Protein AF-A0A7K3GYM6-F1 (afdb_monomer)

Sequence (209 aa):
MLPSDAPPDWTGVDIAVPAPPVRLPGISMAGFRQHVPSFTDIAMVAHPSVTLLIDLSEGEGIQYGAHGRQGHGSFVAGLLPGELRASGRLDECLQIRLEPAVATAVLGWSTDLSGRVESFADVWGRDAERNEEELRAAGSWDERFALAAGMLLRRTAHRRPVDPEVARTWRRTLSGRGRVRVDGLAGEVGWSRKHLSARFTAQLGITPK

Nearest PDB structures (foldseek):
  9bwf-assembly1_A  TM=5.515E-01  e=4.562E-03  metagenome
  1rc6-assembly1_A  TM=6.328E-01  e=1.436E-02  Escherichia coli
  2pfw-assembly1_B  TM=5.818E-01  e=9.997E-03  Shewanella frigidimarina NCIMB 400
  5j4f-assembly1_A  TM=6.233E-01  e=4.519E-02  Helicobacter pylori 26695
  3rns-assembly1_A  TM=5.761E-01  e=7.323E-02  Leptotrichia buccalis C-1013-b

Solvent-accessible surface area (backbone atoms only — not comparable to full-atom values): 11397 Å² total; per-residue (Å²): 135,81,84,74,89,65,76,81,77,66,89,50,53,49,77,46,67,68,57,77,91,56,60,48,92,62,47,50,57,38,37,39,36,34,82,59,63,65,48,85,63,48,71,54,75,75,43,91,29,28,35,39,40,42,54,51,36,95,63,92,19,34,34,37,35,38,95,90,46,73,52,68,47,31,29,36,31,23,35,41,31,62,74,28,35,36,34,43,36,49,42,28,36,42,38,37,35,21,33,56,55,50,34,39,32,54,53,75,56,60,66,63,42,76,19,50,73,44,50,34,47,81,58,49,42,80,57,29,60,58,52,47,53,54,46,53,71,38,92,43,70,68,54,30,40,47,52,52,44,49,54,50,50,63,49,33,73,84,40,77,76,61,56,68,60,58,46,51,46,51,54,50,34,60,78,45,72,65,72,52,55,48,66,62,50,17,56,76,64,75,41,53,54,71,55,47,38,53,50,33,35,64,56,52,40,41,73,80,98

Radius of gyration: 18.02 Å; Cα contacts (8 Å, |Δi|>4): 368; chains: 1; bounding box: 40×45×49 Å

Mean predicted aligned error: 8.74 Å

Structure (mmCIF, N/CA/C/O backbone):
data_AF-A0A7K3GYM6-F1
#
_entry.id   AF-A0A7K3GYM6-F1
#
loop_
_atom_site.group_PDB
_atom_site.id
_atom_site.type_symbol
_atom_site.label_atom_id
_atom_site.label_alt_id
_atom_site.label_comp_id
_atom_site.label_asym_id
_atom_site.label_entity_id
_atom_site.label_seq_id
_atom_site.pdbx_PDB_ins_code
_atom_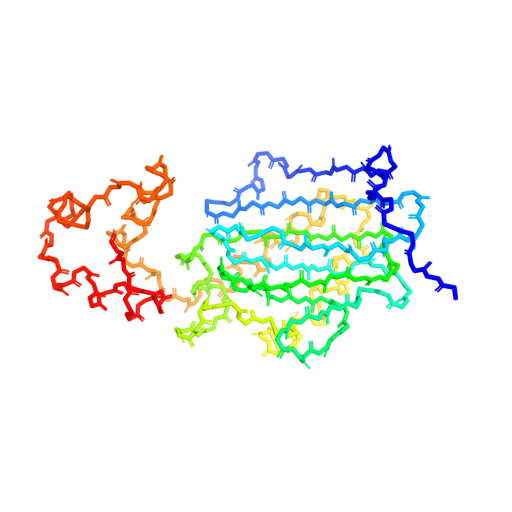site.Cartn_x
_atom_site.Cartn_y
_atom_site.Cartn_z
_atom_site.occupancy
_atom_site.B_iso_or_equiv
_atom_site.auth_seq_id
_atom_site.auth_comp_id
_atom_site.auth_asym_id
_atom_site.auth_atom_id
_atom_site.pdbx_PDB_model_num
ATOM 1 N N . MET A 1 1 ? 9.402 30.151 -18.473 1.00 34.84 1 MET A N 1
ATOM 2 C CA . MET A 1 1 ? 8.575 29.129 -19.142 1.00 34.84 1 MET A CA 1
ATOM 3 C C . MET A 1 1 ? 7.681 28.553 -18.057 1.00 34.84 1 MET A C 1
ATOM 5 O O . MET A 1 1 ? 8.200 27.915 -17.155 1.00 34.84 1 MET A O 1
ATOM 9 N N . LEU A 1 2 ? 6.412 28.967 -18.011 1.00 31.22 2 LEU A N 1
ATOM 10 C CA . LEU A 1 2 ? 5.466 28.514 -16.981 1.00 31.22 2 LEU A CA 1
ATOM 11 C C . LEU A 1 2 ? 5.092 27.049 -17.270 1.00 31.22 2 LEU A C 1
ATOM 13 O O . LEU A 1 2 ? 4.942 26.721 -18.451 1.00 31.22 2 LEU A O 1
ATOM 17 N N . PRO A 1 3 ? 4.967 26.173 -16.258 1.00 42.16 3 PRO A N 1
ATOM 18 C CA . PRO A 1 3 ? 4.455 24.828 -16.476 1.00 42.16 3 PRO A CA 1
ATOM 19 C C . PRO A 1 3 ? 3.012 24.930 -16.986 1.00 42.16 3 PRO A C 1
ATOM 21 O O . PRO A 1 3 ? 2.224 25.749 -16.519 1.00 42.16 3 PRO A O 1
ATOM 24 N N . SER A 1 4 ? 2.708 24.152 -18.018 1.00 43.25 4 SER A N 1
ATOM 25 C CA . SER A 1 4 ? 1.382 24.080 -18.623 1.00 43.25 4 SER A CA 1
ATOM 26 C C . SER A 1 4 ? 0.410 23.447 -17.625 1.00 43.25 4 SER A C 1
ATOM 28 O O . SER A 1 4 ? 0.526 22.256 -17.364 1.00 43.25 4 SER A O 1
ATOM 30 N N . ASP A 1 5 ? -0.574 24.206 -17.133 1.00 50.00 5 ASP A N 1
ATOM 31 C CA . ASP A 1 5 ? -1.717 23.742 -16.310 1.00 50.00 5 ASP A CA 1
ATOM 32 C C . ASP A 1 5 ? -2.693 22.813 -17.079 1.00 50.00 5 ASP A C 1
ATOM 34 O O . ASP A 1 5 ? -3.845 22.610 -16.688 1.00 50.00 5 ASP A O 1
ATOM 38 N N . ALA A 1 6 ? -2.268 22.255 -18.216 1.00 51.94 6 ALA A N 1
ATOM 39 C CA . ALA A 1 6 ? -3.057 21.271 -18.939 1.00 51.94 6 ALA A CA 1
ATOM 40 C C . ALA A 1 6 ? -3.106 19.971 -18.116 1.00 51.94 6 ALA A C 1
ATOM 42 O O . ALA A 1 6 ? -2.049 19.484 -17.705 1.00 51.94 6 ALA A O 1
ATOM 43 N N . PRO A 1 7 ? -4.297 19.392 -17.873 1.00 55.53 7 PRO A N 1
ATOM 44 C CA . PRO A 1 7 ? -4.392 18.122 -17.172 1.00 55.53 7 PRO A CA 1
ATOM 45 C C . PRO A 1 7 ? -3.581 17.057 -17.927 1.00 55.53 7 PRO A C 1
ATOM 47 O O . PRO A 1 7 ? -3.583 17.067 -19.162 1.00 55.53 7 PRO A O 1
ATOM 50 N N . PRO A 1 8 ? -2.894 16.146 -17.214 1.00 58.62 8 PRO A N 1
ATOM 51 C CA . PRO A 1 8 ? -2.096 15.108 -17.851 1.00 58.62 8 PRO A CA 1
ATOM 52 C C . PRO A 1 8 ? -2.952 14.290 -18.824 1.00 58.62 8 PRO A C 1
ATOM 54 O O . PRO A 1 8 ? -4.087 13.921 -18.513 1.00 58.62 8 PRO A O 1
ATOM 57 N N . ASP A 1 9 ? -2.409 14.033 -20.014 1.00 61.41 9 ASP A N 1
ATOM 58 C CA . ASP A 1 9 ? -3.063 13.208 -21.025 1.00 61.41 9 ASP A CA 1
ATOM 59 C C . ASP A 1 9 ? -2.997 11.732 -20.614 1.00 61.41 9 ASP A C 1
ATOM 61 O O . ASP A 1 9 ? -1.966 11.068 -20.724 1.00 61.41 9 ASP A O 1
ATOM 65 N N . TRP A 1 10 ? -4.120 11.214 -20.120 1.00 62.38 10 TRP A N 1
ATOM 66 C CA . TRP A 1 10 ? -4.241 9.822 -19.689 1.00 62.38 10 TRP A CA 1
ATOM 67 C C . TRP A 1 10 ? -4.464 8.842 -20.847 1.00 62.38 10 TRP A C 1
ATOM 69 O O . TRP A 1 10 ? -4.474 7.635 -20.614 1.00 62.38 10 TRP A O 1
ATOM 79 N N . THR A 1 11 ? -4.646 9.318 -22.086 1.00 64.44 11 THR A N 1
ATOM 80 C CA . THR A 1 11 ? -4.916 8.442 -23.241 1.00 64.44 11 THR A CA 1
ATOM 81 C C . THR A 1 11 ? -3.697 7.624 -23.677 1.00 64.44 11 THR A C 1
ATOM 83 O O . THR A 1 11 ? -3.857 6.610 -24.352 1.00 64.44 11 THR A O 1
ATOM 86 N N . GLY A 1 12 ? -2.494 8.010 -23.235 1.00 68.81 12 GLY A N 1
ATOM 87 C CA . GLY A 1 12 ? -1.232 7.305 -23.479 1.00 68.81 12 GLY A CA 1
ATOM 88 C C . GLY A 1 12 ? -0.757 6.391 -22.343 1.00 68.81 12 GLY A C 1
ATOM 89 O O . GLY A 1 12 ? 0.424 6.037 -22.327 1.00 68.81 12 GLY A O 1
ATOM 90 N N . VAL A 1 13 ? -1.625 6.049 -21.379 1.00 76.19 13 VAL A N 1
ATOM 91 C CA . VAL A 1 13 ? -1.269 5.225 -20.210 1.00 76.19 13 VAL A CA 1
ATOM 92 C C . VAL A 1 13 ? -1.900 3.837 -20.305 1.00 76.19 13 VAL A C 1
ATOM 94 O O . VAL A 1 13 ? -3.114 3.682 -20.174 1.00 76.19 13 VAL A O 1
ATOM 97 N N . ASP A 1 14 ? -1.060 2.815 -20.441 1.00 86.62 14 ASP A N 1
ATOM 98 C CA . ASP A 1 14 ? -1.472 1.421 -20.305 1.00 86.62 14 ASP A CA 1
ATOM 99 C C . ASP A 1 14 ? -1.545 1.041 -18.826 1.00 86.62 14 ASP A C 1
ATOM 101 O O . ASP A 1 14 ? -0.600 1.260 -18.061 1.00 86.62 14 ASP A O 1
ATOM 105 N N . ILE A 1 15 ? -2.662 0.430 -18.426 1.00 90.00 15 ILE A N 1
ATOM 106 C CA . ILE A 1 15 ? -2.896 -0.015 -17.050 1.00 90.00 15 ILE A CA 1
ATOM 107 C C . ILE A 1 15 ? -3.023 -1.536 -17.018 1.00 90.00 15 ILE A C 1
ATOM 109 O O . ILE A 1 15 ? -3.914 -2.111 -17.643 1.00 90.00 15 ILE A O 1
ATOM 113 N N . ALA A 1 16 ? -2.175 -2.185 -16.224 1.00 94.06 16 ALA A N 1
ATOM 114 C CA . ALA A 1 16 ? -2.262 -3.608 -15.915 1.00 94.06 16 ALA A CA 1
ATOM 115 C C . ALA A 1 16 ? -2.755 -3.817 -14.477 1.00 94.06 16 ALA A C 1
ATOM 117 O O . ALA A 1 16 ? -2.411 -3.060 -13.568 1.00 94.06 16 ALA A O 1
ATOM 118 N N . VAL A 1 17 ? -3.536 -4.872 -14.243 1.00 95.50 17 VAL A N 1
ATOM 119 C CA . VAL A 1 17 ? -3.998 -5.269 -12.904 1.00 95.50 17 VAL A CA 1
ATOM 120 C C . VAL A 1 17 ? -3.765 -6.763 -12.691 1.00 95.50 17 VAL A C 1
ATOM 122 O O . VAL A 1 17 ? -3.881 -7.530 -13.646 1.00 95.50 17 VAL A O 1
ATOM 125 N N . PRO A 1 18 ? -3.478 -7.210 -11.456 1.00 94.25 18 PRO A N 1
ATOM 126 C CA . PRO A 1 18 ? -3.153 -8.605 -11.195 1.00 94.25 18 PRO A CA 1
ATOM 127 C C . PRO A 1 18 ? -4.326 -9.541 -11.502 1.00 94.25 18 PRO A C 1
ATOM 129 O O . PRO A 1 18 ? -5.491 -9.271 -11.151 1.00 94.25 18 PRO A O 1
ATOM 132 N N . ALA A 1 19 ? -3.991 -10.693 -12.083 1.00 91.00 19 ALA A N 1
ATOM 133 C CA . ALA A 1 19 ? -4.901 -11.818 -12.228 1.00 91.00 19 ALA A CA 1
ATOM 134 C C . ALA A 1 19 ? -5.419 -12.291 -10.851 1.00 91.00 19 ALA A C 1
ATOM 136 O O . ALA A 1 19 ? -4.705 -12.172 -9.849 1.00 91.00 19 ALA A O 1
ATOM 137 N N . PRO A 1 20 ? -6.643 -12.851 -10.765 1.00 91.44 20 PRO A N 1
ATOM 138 C CA . PRO A 1 20 ? -7.249 -13.258 -9.496 1.00 91.44 20 PRO A CA 1
ATOM 139 C C . PRO A 1 20 ? -6.361 -14.105 -8.562 1.00 91.44 20 PRO A C 1
ATOM 141 O O . PRO A 1 20 ? -6.371 -13.809 -7.369 1.00 91.44 20 PRO A O 1
ATOM 144 N N . PRO A 1 21 ? -5.559 -15.080 -9.045 1.00 90.50 21 PRO A N 1
ATOM 145 C CA . PRO A 1 21 ? -4.719 -15.912 -8.175 1.00 90.50 21 PRO A CA 1
ATOM 146 C C . PRO A 1 21 ? -3.620 -15.155 -7.417 1.00 90.50 21 PRO A C 1
ATOM 148 O O . PRO A 1 21 ? -3.150 -15.633 -6.392 1.00 90.50 21 PRO A O 1
ATOM 151 N N . VAL A 1 22 ? -3.206 -13.987 -7.916 1.00 90.81 22 VAL A N 1
ATOM 152 C CA . VAL A 1 22 ? -2.107 -13.181 -7.352 1.00 90.81 22 VAL A CA 1
ATOM 153 C C . VAL A 1 22 ? -2.639 -12.074 -6.427 1.00 90.81 22 VAL A C 1
ATOM 155 O O . VAL A 1 22 ? -1.879 -11.380 -5.752 1.00 90.81 22 VAL A O 1
ATOM 158 N N . ARG A 1 23 ? -3.964 -11.892 -6.354 1.00 91.94 23 ARG A N 1
ATOM 159 C CA . ARG A 1 23 ? -4.584 -10.869 -5.503 1.00 91.94 23 ARG A CA 1
ATOM 160 C C . ARG A 1 23 ? -4.497 -11.270 -4.035 1.00 91.94 23 ARG A C 1
ATOM 162 O O . ARG A 1 23 ? -4.913 -12.358 -3.649 1.00 91.94 23 ARG A O 1
ATOM 169 N N . LEU A 1 24 ? -4.023 -10.344 -3.209 1.00 90.75 24 LEU A N 1
ATOM 170 C CA . LEU A 1 24 ? -3.912 -10.526 -1.765 1.00 90.75 24 LEU A CA 1
ATOM 171 C C . LEU A 1 24 ? -5.011 -9.724 -1.040 1.00 90.75 24 LEU A C 1
ATOM 173 O O . LEU A 1 24 ? -5.281 -8.582 -1.420 1.00 90.75 24 LEU A O 1
ATOM 177 N N . PRO A 1 25 ? -5.658 -10.276 0.005 1.00 88.06 25 PRO 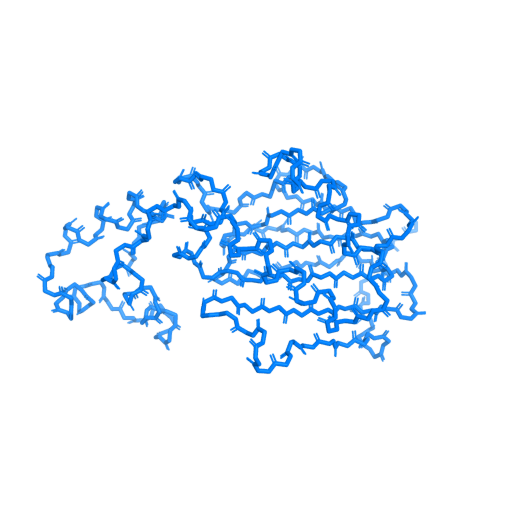A N 1
ATOM 178 C CA . PRO A 1 25 ? -6.665 -9.547 0.775 1.00 88.06 25 PRO A CA 1
ATOM 179 C C . PRO A 1 25 ? -6.119 -8.236 1.358 1.00 88.06 25 PRO A C 1
ATOM 181 O O . PRO A 1 25 ? -5.055 -8.221 1.971 1.00 88.06 25 PRO A O 1
ATOM 184 N N . GLY A 1 26 ? -6.860 -7.137 1.191 1.00 86.38 26 GLY A N 1
ATOM 185 C CA . GLY A 1 26 ? -6.460 -5.812 1.684 1.00 86.38 26 GLY A CA 1
ATOM 186 C C . GLY A 1 26 ? -5.299 -5.165 0.917 1.00 86.38 26 GLY A C 1
ATOM 187 O O . GLY A 1 26 ? -4.741 -4.173 1.390 1.00 86.38 26 GLY A O 1
ATOM 188 N N . ILE A 1 27 ? -4.937 -5.710 -0.251 1.00 91.56 27 ILE A N 1
ATOM 189 C CA . ILE A 1 27 ? -3.889 -5.199 -1.137 1.00 91.56 27 ILE A CA 1
ATOM 190 C C . ILE A 1 27 ? -4.462 -5.042 -2.545 1.00 91.56 27 ILE A C 1
ATOM 192 O O . ILE A 1 27 ? -5.056 -5.969 -3.095 1.00 91.56 27 ILE A O 1
ATOM 196 N N . SER A 1 28 ? -4.257 -3.881 -3.161 1.00 92.75 28 SER A N 1
ATOM 197 C CA . SER A 1 28 ? -4.551 -3.680 -4.584 1.00 92.75 28 SER A CA 1
ATOM 198 C C . SER A 1 28 ? -3.299 -3.231 -5.313 1.00 92.75 28 SER A C 1
ATOM 200 O O . SER A 1 28 ? -2.606 -2.345 -4.819 1.00 92.75 28 SER A O 1
ATOM 202 N N . MET A 1 29 ? -3.039 -3.801 -6.485 1.00 95.69 29 MET A N 1
ATOM 203 C CA . MET A 1 29 ? -1.896 -3.441 -7.319 1.00 95.69 29 MET A CA 1
ATOM 204 C C . MET A 1 29 ? -2.373 -2.941 -8.677 1.00 95.69 29 MET A C 1
ATOM 206 O O . MET A 1 29 ? -3.399 -3.404 -9.179 1.00 95.69 29 MET A O 1
ATOM 210 N N . ALA A 1 30 ? -1.626 -2.013 -9.257 1.00 93.62 30 ALA A N 1
ATOM 211 C CA . ALA A 1 30 ? -1.794 -1.591 -10.636 1.00 93.62 30 ALA A CA 1
ATOM 212 C C . ALA A 1 30 ? -0.427 -1.238 -11.220 1.00 93.62 30 ALA A C 1
ATOM 214 O O . ALA A 1 30 ? 0.351 -0.519 -10.592 1.00 93.62 30 ALA A O 1
ATOM 215 N N . GLY A 1 31 ? -0.152 -1.776 -12.399 1.00 92.75 31 GLY A N 1
ATOM 216 C CA . GLY A 1 31 ? 0.992 -1.411 -13.211 1.00 92.75 31 GLY A CA 1
ATOM 217 C C . GLY A 1 31 ? 0.606 -0.309 -14.178 1.00 92.75 31 GLY A C 1
ATOM 218 O O . GLY A 1 31 ? -0.469 -0.380 -14.772 1.00 92.75 31 GLY A O 1
ATOM 219 N N . PHE A 1 32 ? 1.463 0.688 -14.331 1.00 88.38 32 PHE A N 1
ATOM 220 C CA . PHE A 1 32 ? 1.282 1.779 -15.277 1.00 88.38 32 PHE A CA 1
ATOM 221 C C . PHE A 1 32 ? 2.471 1.795 -16.218 1.00 88.38 32 PHE A C 1
ATOM 223 O O . PHE A 1 32 ? 3.610 1.725 -15.759 1.00 88.38 32 PHE A O 1
ATOM 230 N N . ARG A 1 33 ? 2.203 1.891 -17.516 1.00 86.88 33 ARG A N 1
ATOM 231 C CA . ARG A 1 33 ? 3.210 2.127 -18.549 1.00 86.88 33 ARG A CA 1
ATOM 232 C C . ARG A 1 33 ? 2.782 3.341 -19.361 1.00 86.88 33 ARG A C 1
ATOM 234 O O . ARG A 1 33 ? 1.656 3.366 -19.851 1.00 86.88 33 ARG A O 1
ATOM 241 N N . GLN A 1 34 ? 3.647 4.343 -19.479 1.00 77.12 34 GLN A N 1
ATOM 242 C CA . GLN A 1 34 ? 3.378 5.514 -20.314 1.00 77.12 34 GLN A CA 1
ATOM 243 C C . GLN A 1 34 ? 4.142 5.408 -21.630 1.00 77.12 34 GLN A C 1
ATOM 245 O O . GLN A 1 34 ? 5.331 5.102 -21.649 1.00 77.12 34 GLN A O 1
ATOM 250 N N . HIS A 1 35 ? 3.461 5.700 -22.738 1.00 66.81 35 HIS A N 1
ATOM 251 C CA . HIS A 1 35 ? 4.085 5.739 -24.067 1.00 66.81 35 HIS A CA 1
ATOM 252 C C . HIS A 1 35 ? 4.754 7.085 -24.380 1.00 66.81 35 HIS A C 1
ATOM 254 O O . HIS A 1 35 ? 5.482 7.193 -25.365 1.00 66.81 35 HIS A O 1
ATOM 260 N N . VAL A 1 36 ? 4.527 8.110 -23.546 1.00 62.19 36 VAL A N 1
ATOM 261 C CA . VAL A 1 36 ? 5.157 9.433 -23.660 1.00 62.19 36 VAL A CA 1
ATOM 262 C C . VAL A 1 36 ? 5.820 9.794 -22.322 1.00 62.19 36 VAL A C 1
ATOM 264 O O . VAL A 1 36 ? 5.126 9.792 -21.308 1.00 62.19 36 VAL A O 1
ATOM 267 N N . PRO A 1 37 ? 7.127 10.119 -22.266 1.00 58.91 37 PRO A N 1
ATOM 268 C CA . PRO A 1 37 ? 7.912 9.977 -21.035 1.00 58.91 37 PRO A CA 1
ATOM 269 C C . PRO A 1 37 ? 7.834 11.147 -20.042 1.00 58.91 37 PRO A C 1
ATOM 271 O O . PRO A 1 37 ? 8.827 11.481 -19.398 1.00 58.91 37 PRO A O 1
ATOM 274 N N . SER A 1 38 ? 6.706 11.839 -19.916 1.00 60.03 38 SER A N 1
ATOM 275 C CA . SER A 1 38 ? 6.661 13.027 -19.061 1.00 60.03 38 SER A CA 1
ATOM 276 C C . SER A 1 38 ? 5.311 13.221 -18.407 1.00 60.03 38 SER A C 1
ATOM 278 O O . SER A 1 38 ? 4.314 13.453 -19.089 1.00 60.03 38 SER A O 1
ATOM 280 N N . PHE A 1 39 ? 5.316 13.257 -17.078 1.00 63.47 39 PHE A N 1
ATOM 281 C CA . PHE A 1 39 ? 4.217 13.807 -16.308 1.00 63.47 39 PHE A CA 1
ATOM 282 C C . PHE A 1 39 ? 4.673 15.114 -15.665 1.00 63.47 39 PHE A C 1
ATOM 284 O O . PHE A 1 39 ? 5.663 15.181 -14.930 1.00 63.47 39 PHE A O 1
ATOM 291 N N . THR A 1 40 ? 3.949 16.182 -15.987 1.00 56.84 40 THR A N 1
ATOM 292 C CA . THR A 1 40 ? 4.155 17.485 -15.362 1.00 56.84 40 THR A CA 1
ATOM 293 C C . THR A 1 40 ? 3.244 17.524 -14.146 1.00 56.84 40 THR A C 1
ATOM 295 O O . THR A 1 40 ? 2.051 17.744 -14.290 1.00 56.84 40 THR A O 1
ATOM 298 N N . ASP A 1 41 ? 3.811 17.236 -12.974 1.00 66.88 41 ASP A N 1
ATOM 299 C CA . ASP A 1 41 ? 3.194 17.454 -11.660 1.00 66.88 41 ASP A CA 1
ATOM 300 C C . ASP A 1 41 ? 1.828 16.761 -11.439 1.00 66.88 41 ASP A C 1
ATOM 302 O O . ASP A 1 41 ? 0.753 17.335 -11.612 1.00 66.88 41 ASP A O 1
ATOM 306 N N . ILE A 1 42 ? 1.864 15.493 -11.021 1.00 66.31 42 ILE A N 1
ATOM 307 C CA . ILE A 1 42 ? 0.675 14.752 -10.593 1.00 66.31 42 ILE A CA 1
ATOM 308 C C . ILE A 1 42 ? 0.490 14.941 -9.088 1.00 66.31 42 ILE A C 1
ATOM 310 O O . ILE A 1 42 ? 1.258 14.418 -8.275 1.00 66.31 42 ILE A O 1
ATOM 314 N N . ALA A 1 43 ? -0.596 15.616 -8.716 1.00 67.62 43 ALA A N 1
ATOM 315 C CA . ALA A 1 43 ? -1.094 15.592 -7.350 1.00 67.62 43 ALA A CA 1
ATOM 316 C C . ALA A 1 43 ? -1.671 14.203 -7.040 1.00 67.62 43 ALA A C 1
ATOM 318 O O . ALA A 1 43 ? -2.656 13.768 -7.647 1.00 67.62 43 ALA A O 1
ATOM 319 N N . MET A 1 44 ? -1.082 13.500 -6.074 1.00 67.44 44 MET A N 1
ATOM 320 C CA . MET A 1 44 ? -1.660 12.254 -5.588 1.00 67.44 44 MET A CA 1
ATOM 321 C C . MET A 1 44 ? -2.909 12.559 -4.762 1.00 67.44 44 MET A C 1
ATOM 323 O O . MET A 1 44 ? -2.853 13.215 -3.723 1.00 67.44 44 MET A O 1
ATOM 327 N N . VAL A 1 45 ? -4.059 12.065 -5.222 1.00 63.16 45 VAL A N 1
ATOM 328 C CA . VAL A 1 45 ? -5.328 12.236 -4.510 1.00 63.16 45 VAL A CA 1
ATOM 329 C C . VAL A 1 45 ? -5.281 11.444 -3.207 1.00 63.16 45 VAL A C 1
ATOM 331 O O . VAL A 1 45 ? -5.015 10.241 -3.214 1.00 63.16 45 VAL A O 1
ATOM 334 N N . ALA A 1 46 ? -5.575 12.112 -2.089 1.00 62.16 46 ALA A N 1
ATOM 335 C CA . ALA A 1 46 ? -5.682 11.465 -0.788 1.00 62.16 46 ALA A CA 1
ATOM 336 C C . ALA A 1 46 ? -6.659 10.279 -0.862 1.00 62.16 46 ALA A C 1
ATOM 338 O O . ALA A 1 46 ? -7.846 10.436 -1.154 1.00 62.16 46 ALA A O 1
ATOM 339 N N . HIS A 1 47 ? -6.147 9.084 -0.586 1.00 65.25 47 HIS A N 1
ATOM 340 C CA . HIS A 1 47 ? -6.905 7.843 -0.581 1.00 65.25 47 HIS A CA 1
ATOM 341 C C . HIS A 1 47 ? -6.685 7.160 0.769 1.00 65.25 47 HIS A C 1
ATOM 343 O O . HIS A 1 47 ? -5.565 7.194 1.274 1.00 65.25 47 HIS A O 1
ATOM 349 N N . PRO A 1 48 ? -7.699 6.513 1.370 1.00 71.44 48 PRO A N 1
ATOM 350 C CA . PRO A 1 48 ? -7.564 5.874 2.674 1.00 71.44 48 PRO A CA 1
ATOM 351 C C . PRO A 1 48 ? -6.812 4.532 2.578 1.00 71.44 48 PRO A C 1
ATOM 353 O O . PRO A 1 48 ? -7.294 3.479 2.989 1.00 71.44 48 PRO A O 1
ATOM 356 N N . SER A 1 49 ? -5.625 4.556 1.989 1.00 78.69 49 SER A N 1
ATOM 357 C CA . SER A 1 49 ? -4.687 3.446 1.901 1.00 78.69 49 SER A CA 1
ATOM 358 C C . SER A 1 49 ? -3.274 3.991 1.950 1.00 78.69 49 SER A C 1
ATOM 360 O O . SER A 1 49 ? -3.000 5.053 1.395 1.00 78.69 49 SER A O 1
ATOM 362 N N . VAL A 1 50 ? -2.367 3.227 2.540 1.00 85.19 50 VAL A N 1
ATOM 363 C CA . VAL A 1 50 ? -0.939 3.479 2.358 1.00 85.19 50 VAL A CA 1
ATOM 364 C C . VAL A 1 50 ? -0.583 3.081 0.934 1.00 85.19 50 VAL A C 1
ATOM 366 O O . VAL A 1 50 ? -0.971 2.000 0.491 1.00 85.19 50 VAL A O 1
ATOM 369 N N . THR A 1 51 ? 0.130 3.943 0.219 1.00 87.94 51 THR A N 1
ATOM 370 C CA . THR A 1 51 ? 0.520 3.696 -1.171 1.00 87.94 51 THR A CA 1
ATOM 371 C C . THR A 1 51 ? 2.022 3.506 -1.248 1.00 87.94 51 THR A C 1
ATOM 373 O O . THR A 1 51 ? 2.775 4.405 -0.904 1.00 87.94 51 THR A O 1
ATOM 376 N N . LEU A 1 52 ? 2.451 2.337 -1.697 1.00 90.06 52 LEU A N 1
ATOM 377 C CA . LEU A 1 52 ? 3.813 2.073 -2.126 1.00 90.06 52 LEU A CA 1
ATOM 378 C C . LEU A 1 52 ? 3.859 2.249 -3.642 1.00 90.06 52 LEU A C 1
ATOM 380 O O . LEU A 1 52 ? 3.077 1.626 -4.363 1.00 90.06 52 LEU A O 1
ATOM 384 N N . LEU A 1 53 ? 4.749 3.106 -4.112 1.00 90.81 53 LEU A N 1
ATOM 385 C CA . LEU A 1 53 ? 4.995 3.314 -5.526 1.00 90.81 53 LEU A CA 1
ATOM 386 C C . LEU A 1 53 ? 6.422 2.859 -5.811 1.00 90.81 53 LEU A C 1
ATOM 388 O O . LEU A 1 53 ? 7.362 3.379 -5.216 1.00 90.81 53 LEU A O 1
ATOM 392 N N . ILE A 1 54 ? 6.557 1.856 -6.676 1.00 92.56 54 ILE A N 1
ATOM 393 C CA . ILE A 1 54 ? 7.842 1.330 -7.128 1.00 92.56 54 ILE A CA 1
ATOM 394 C C . ILE A 1 54 ? 8.128 1.876 -8.520 1.00 92.56 54 ILE A C 1
ATOM 396 O O . ILE A 1 54 ? 7.343 1.651 -9.448 1.00 92.56 54 ILE A O 1
ATOM 400 N N . ASP A 1 55 ? 9.241 2.587 -8.645 1.00 91.75 55 ASP A N 1
ATOM 401 C CA . ASP A 1 55 ? 9.737 3.088 -9.919 1.00 91.75 55 ASP A CA 1
ATOM 402 C C . ASP A 1 55 ? 10.485 1.977 -10.665 1.00 91.75 55 ASP A C 1
ATOM 404 O O . ASP A 1 55 ? 11.451 1.399 -10.157 1.00 91.75 55 ASP A O 1
ATOM 408 N N . LEU A 1 56 ? 10.002 1.657 -11.865 1.00 90.75 56 LEU A N 1
ATOM 409 C CA . LEU A 1 56 ? 10.561 0.623 -12.735 1.00 90.75 56 LEU A CA 1
ATOM 410 C C . LEU A 1 56 ? 11.212 1.227 -13.986 1.00 90.75 56 LEU A C 1
ATOM 412 O O . LEU A 1 56 ? 11.523 0.500 -14.925 1.00 90.75 56 LEU A O 1
ATOM 416 N N . SER A 1 57 ? 11.393 2.547 -14.013 1.00 84.62 57 SER A N 1
ATOM 417 C CA . SER A 1 57 ? 12.002 3.257 -15.132 1.00 84.62 57 SER A CA 1
ATOM 418 C C . SER A 1 57 ? 13.529 3.104 -15.105 1.00 84.62 57 SER A C 1
ATOM 420 O O . SER A 1 57 ? 14.148 3.131 -14.045 1.00 84.62 57 SER A O 1
ATOM 422 N N . GLU A 1 58 ? 14.154 3.018 -16.280 1.00 76.25 58 GLU A N 1
ATOM 423 C CA . GLU A 1 58 ? 15.620 2.924 -16.439 1.00 76.25 58 GLU A CA 1
ATOM 424 C C . GLU A 1 58 ? 16.328 4.301 -16.390 1.00 76.25 58 GLU A C 1
ATOM 426 O O . GLU A 1 58 ? 17.543 4.398 -16.557 1.00 76.25 58 GLU A O 1
ATOM 431 N N . GLY A 1 59 ? 15.569 5.392 -16.230 1.00 73.88 59 GLY A N 1
ATOM 432 C CA . GLY A 1 59 ? 16.049 6.775 -16.339 1.00 73.88 59 GLY A CA 1
ATOM 433 C C . GLY A 1 59 ? 16.140 7.534 -15.013 1.00 73.88 59 GLY A C 1
ATOM 434 O O . GLY A 1 59 ? 16.220 6.954 -13.937 1.00 73.88 59 GLY A O 1
ATOM 435 N N . GLU A 1 60 ? 16.061 8.868 -15.091 1.00 69.38 60 GLU A N 1
ATOM 436 C CA . GLU A 1 60 ? 16.049 9.773 -13.926 1.00 69.38 60 GLU A CA 1
ATOM 437 C C . GLU A 1 60 ? 14.823 9.612 -13.015 1.00 69.38 60 GLU A C 1
ATOM 439 O O . GLU A 1 60 ? 14.677 10.393 -12.087 1.00 69.38 60 GLU A O 1
ATOM 444 N N . GLY A 1 61 ? 13.955 8.629 -13.256 1.00 76.88 61 GLY A N 1
ATOM 445 C CA . GLY A 1 61 ? 12.894 8.185 -12.361 1.00 76.88 61 GLY A CA 1
ATOM 446 C C . GLY A 1 61 ? 11.894 9.242 -11.887 1.00 76.88 61 GLY A C 1
ATOM 447 O O . GLY A 1 61 ? 11.751 10.340 -12.434 1.00 76.88 61 GLY A O 1
ATOM 448 N N . ILE A 1 62 ? 11.167 8.875 -10.839 1.00 81.06 62 ILE A N 1
ATOM 449 C CA . ILE A 1 62 ? 10.136 9.708 -10.220 1.00 81.06 62 ILE A CA 1
ATOM 450 C C . ILE A 1 62 ? 10.775 10.657 -9.222 1.00 81.06 62 ILE A C 1
ATOM 452 O O . ILE A 1 62 ? 11.441 10.228 -8.290 1.00 81.06 62 ILE A O 1
ATOM 456 N N . GLN A 1 63 ? 10.502 11.946 -9.347 1.00 85.56 63 GLN A N 1
ATOM 457 C CA . GLN A 1 63 ? 10.734 12.917 -8.288 1.00 85.56 63 GLN A CA 1
ATOM 458 C C . GLN A 1 63 ? 9.438 13.089 -7.504 1.00 85.56 63 GLN A C 1
ATOM 460 O O . GLN A 1 63 ? 8.360 13.194 -8.086 1.00 85.56 63 GLN A O 1
ATOM 465 N N . TYR A 1 64 ? 9.518 13.107 -6.180 1.00 84.69 64 TYR A N 1
ATOM 466 C CA . TYR A 1 64 ? 8.347 13.321 -5.340 1.00 84.69 64 TYR A CA 1
ATOM 467 C C . TYR A 1 64 ? 8.627 14.341 -4.248 1.00 84.69 64 TYR A C 1
ATOM 469 O O . TYR A 1 64 ? 9.723 14.414 -3.693 1.00 84.69 64 TYR A O 1
ATOM 477 N N . GLY A 1 65 ? 7.596 15.112 -3.922 1.00 80.69 65 GLY A N 1
ATOM 478 C CA . GLY A 1 65 ? 7.635 16.165 -2.930 1.00 80.69 65 GLY A CA 1
ATOM 479 C C . GLY A 1 65 ? 6.430 16.113 -2.003 1.00 80.69 65 GLY A C 1
ATOM 480 O O . GLY A 1 65 ? 5.293 16.075 -2.469 1.00 80.69 65 GLY A O 1
ATOM 481 N N . ALA A 1 66 ? 6.669 16.152 -0.692 1.00 75.06 66 ALA A N 1
ATOM 482 C CA . ALA A 1 66 ? 5.618 16.296 0.314 1.00 75.06 66 ALA A CA 1
ATOM 483 C C . ALA A 1 66 ? 6.133 17.073 1.528 1.00 75.06 66 ALA A C 1
ATOM 485 O O . ALA A 1 66 ? 7.203 16.774 2.059 1.00 75.06 66 ALA A O 1
ATOM 486 N N . HIS A 1 67 ? 5.360 18.058 1.997 1.00 70.31 67 HIS A N 1
ATOM 487 C CA . HIS A 1 67 ? 5.658 18.830 3.216 1.00 70.31 67 HIS A CA 1
ATOM 488 C C . HIS A 1 67 ? 7.100 19.391 3.268 1.00 70.31 67 HIS A C 1
ATOM 490 O O . HIS A 1 67 ? 7.757 19.355 4.307 1.00 70.31 67 HIS A O 1
ATOM 496 N N . GLY A 1 68 ? 7.622 19.873 2.133 1.00 67.50 68 GLY A N 1
ATOM 497 C CA . GLY A 1 68 ? 8.980 20.429 2.022 1.00 67.50 68 GLY A CA 1
ATOM 498 C C . GLY A 1 68 ? 10.111 19.395 1.924 1.00 67.50 68 GLY A C 1
ATOM 499 O O . GLY A 1 68 ? 11.261 19.785 1.735 1.00 67.50 68 GLY A O 1
ATOM 500 N N . ARG A 1 69 ? 9.813 18.091 2.003 1.00 71.12 69 ARG A N 1
ATOM 501 C CA . ARG A 1 69 ? 10.755 17.013 1.664 1.00 71.12 69 ARG A CA 1
ATOM 502 C C . ARG A 1 69 ? 10.668 16.718 0.175 1.00 71.12 69 ARG A C 1
ATOM 504 O O . ARG A 1 69 ? 9.573 16.728 -0.381 1.00 71.12 69 ARG A O 1
ATOM 511 N N . GLN A 1 70 ? 11.815 16.450 -0.434 1.00 81.94 70 GLN A N 1
ATOM 512 C CA . GLN A 1 70 ? 11.939 15.982 -1.810 1.00 81.94 70 GLN A CA 1
ATOM 513 C C . GLN A 1 70 ? 12.692 14.654 -1.801 1.00 81.94 70 GLN A C 1
ATOM 515 O O . GLN A 1 70 ? 13.571 14.449 -0.961 1.00 81.94 70 GLN A O 1
ATOM 520 N N . GLY A 1 71 ? 12.337 13.766 -2.718 1.00 85.25 71 GLY A N 1
ATOM 521 C CA . GLY A 1 71 ? 12.990 12.483 -2.907 1.00 85.25 71 GLY A CA 1
ATOM 522 C C . GLY A 1 71 ? 12.890 12.019 -4.352 1.00 85.25 71 GLY A C 1
ATOM 523 O O . GLY A 1 71 ? 12.270 12.673 -5.193 1.00 85.25 71 GLY A O 1
ATOM 524 N N . HIS A 1 72 ? 13.543 10.896 -4.625 1.00 87.44 72 HIS A N 1
ATOM 525 C CA . HIS A 1 72 ? 13.661 10.327 -5.957 1.00 87.44 72 HIS A CA 1
ATOM 526 C C . HIS A 1 72 ? 13.458 8.805 -5.921 1.00 87.44 72 HIS A C 1
ATOM 528 O O . HIS A 1 72 ? 13.832 8.159 -4.941 1.00 87.44 72 HIS A O 1
ATOM 534 N N . GLY A 1 73 ? 12.849 8.256 -6.972 1.00 89.75 73 GLY A N 1
ATOM 535 C CA . GLY A 1 73 ? 12.575 6.835 -7.158 1.00 89.75 73 GLY A CA 1
ATOM 536 C C . GLY A 1 73 ? 11.348 6.342 -6.390 1.00 89.75 73 GLY A C 1
ATOM 537 O O . GLY A 1 73 ? 10.338 7.039 -6.256 1.00 89.75 73 GLY A O 1
ATOM 538 N N . SER A 1 74 ? 11.430 5.105 -5.900 1.00 91.31 74 SER A N 1
ATOM 539 C CA . SER A 1 74 ? 10.344 4.438 -5.183 1.00 91.31 74 SER A CA 1
ATOM 540 C C . SER A 1 74 ? 10.105 5.021 -3.790 1.00 91.31 74 SER A C 1
ATOM 542 O O . SER A 1 74 ? 11.041 5.314 -3.038 1.00 91.31 74 SER A O 1
ATOM 544 N N . PHE A 1 75 ? 8.840 5.101 -3.380 1.00 89.00 75 PHE A N 1
ATOM 545 C CA . PHE A 1 75 ? 8.460 5.692 -2.097 1.00 89.00 75 PHE A CA 1
ATOM 546 C C . PHE A 1 75 ? 7.193 5.094 -1.493 1.00 89.00 75 PHE A C 1
ATOM 548 O O . PHE A 1 75 ? 6.383 4.443 -2.153 1.00 89.00 75 PHE A O 1
ATOM 555 N N . VAL A 1 76 ? 7.000 5.376 -0.207 1.00 88.00 76 VAL A N 1
ATOM 556 C CA . VAL A 1 76 ? 5.826 5.001 0.579 1.00 88.00 76 VAL A CA 1
ATOM 557 C C . VAL A 1 76 ? 5.119 6.271 1.020 1.00 88.00 76 VAL A C 1
ATOM 559 O O . VAL A 1 76 ? 5.697 7.081 1.736 1.00 88.00 76 VAL A O 1
ATOM 562 N N . ALA A 1 77 ? 3.857 6.423 0.641 1.00 84.50 77 ALA A N 1
ATOM 563 C CA . ALA A 1 77 ? 2.974 7.488 1.086 1.00 84.50 77 ALA A CA 1
ATOM 564 C C . ALA A 1 77 ? 1.962 6.966 2.118 1.00 84.50 77 ALA A C 1
ATOM 566 O O . ALA A 1 77 ? 1.310 5.939 1.910 1.00 84.50 77 ALA A O 1
ATOM 567 N N . GLY A 1 78 ? 1.822 7.688 3.233 1.00 79.50 78 GLY A N 1
ATOM 568 C CA . GLY A 1 78 ? 0.841 7.410 4.286 1.00 79.50 78 GLY A CA 1
ATOM 569 C C . GLY A 1 78 ? -0.623 7.584 3.849 1.00 79.50 78 GLY A C 1
ATOM 570 O O . GLY A 1 78 ? -0.924 7.811 2.684 1.00 79.50 78 GLY A O 1
ATOM 571 N N . LEU A 1 79 ? -1.557 7.494 4.804 1.00 72.19 79 LEU A N 1
ATOM 572 C CA . LEU A 1 79 ? -3.009 7.492 4.544 1.00 72.19 79 LEU A CA 1
ATOM 573 C C . LEU A 1 79 ? -3.577 8.839 4.094 1.00 72.19 79 LEU A C 1
ATOM 575 O O . LEU A 1 79 ? -4.640 8.892 3.483 1.00 72.19 79 LEU A O 1
ATOM 579 N N . LEU A 1 80 ? -2.917 9.931 4.460 1.00 67.94 80 LEU A N 1
ATOM 580 C CA . LEU A 1 80 ? -3.327 11.290 4.122 1.00 67.94 80 LEU A CA 1
ATOM 581 C C . LEU A 1 80 ? -2.077 12.094 3.770 1.00 67.94 80 LEU A C 1
ATOM 583 O O . LEU A 1 80 ? -1.719 12.980 4.536 1.00 67.94 80 LEU A O 1
ATOM 587 N N . PRO A 1 81 ? -1.377 11.793 2.661 1.00 59.91 81 PRO A N 1
ATOM 588 C CA . PRO A 1 81 ? -0.045 12.334 2.380 1.00 59.91 81 PRO A CA 1
ATOM 589 C C . PRO A 1 81 ? 0.011 13.852 2.124 1.00 59.91 81 PRO A C 1
ATOM 591 O O . PRO A 1 81 ? 1.053 14.374 1.739 1.00 59.91 81 PRO A O 1
ATOM 594 N N . GLY A 1 82 ? -1.079 14.577 2.393 1.00 65.69 82 GLY A N 1
ATOM 595 C CA . GLY A 1 82 ? -1.205 16.008 2.160 1.00 65.69 82 GLY A CA 1
ATOM 596 C C . GLY A 1 82 ? -1.069 16.329 0.676 1.00 65.69 82 GLY A C 1
ATOM 597 O O . GLY A 1 82 ? -1.552 15.582 -0.175 1.00 65.69 82 GLY A O 1
ATOM 598 N N . GLU A 1 83 ? -0.398 17.437 0.376 1.00 70.38 83 GLU A N 1
ATOM 599 C CA . GLU A 1 83 ? -0.005 17.812 -0.984 1.00 70.38 83 GLU A CA 1
ATOM 600 C C . GLU A 1 83 ? 1.223 17.003 -1.423 1.00 70.38 83 GLU A C 1
ATOM 602 O O . GLU A 1 83 ? 2.342 17.513 -1.470 1.00 70.38 83 GLU A O 1
ATOM 607 N N . LEU A 1 84 ? 1.020 15.716 -1.710 1.00 74.75 84 LEU A N 1
ATOM 608 C CA . LEU A 1 84 ? 2.027 14.905 -2.385 1.00 74.75 84 LEU A CA 1
ATOM 609 C C . LEU A 1 84 ? 1.975 15.191 -3.883 1.00 74.75 84 LEU A C 1
ATOM 611 O O . LEU A 1 84 ? 0.978 14.905 -4.551 1.00 74.75 84 LEU A O 1
ATOM 615 N N . ARG A 1 85 ? 3.074 15.741 -4.389 1.00 78.94 85 ARG A N 1
ATOM 616 C CA . ARG A 1 85 ? 3.314 15.965 -5.811 1.00 78.94 85 ARG A CA 1
ATOM 617 C C . ARG A 1 85 ? 4.369 14.996 -6.298 1.00 78.94 85 ARG A C 1
ATOM 619 O O . ARG A 1 85 ? 5.390 14.820 -5.637 1.00 78.94 85 ARG A O 1
ATOM 626 N N . ALA A 1 86 ? 4.125 14.383 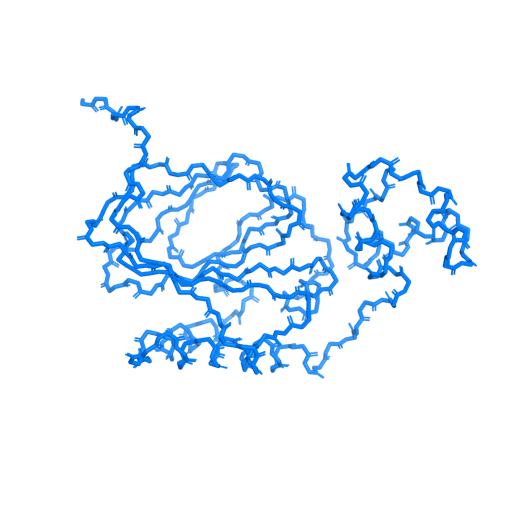-7.442 1.00 78.56 86 ALA A N 1
ATOM 627 C CA . ALA A 1 86 ? 5.131 13.621 -8.155 1.00 78.56 86 ALA A CA 1
ATOM 628 C C . ALA A 1 86 ? 5.363 14.272 -9.522 1.00 78.56 86 ALA A C 1
ATOM 630 O O . ALA A 1 86 ? 4.411 14.684 -10.184 1.00 78.56 86 ALA A O 1
ATOM 631 N N . SER A 1 87 ? 6.607 14.319 -9.978 1.00 75.44 87 SER A N 1
ATOM 632 C CA . SER A 1 87 ? 7.003 14.796 -11.304 1.00 75.44 87 SER A CA 1
ATOM 633 C C . SER A 1 87 ? 8.142 13.942 -11.862 1.00 75.44 87 SER A C 1
ATOM 635 O O . SER A 1 87 ? 8.752 13.154 -11.142 1.00 75.44 87 SER A O 1
ATOM 637 N N . GLY A 1 88 ? 8.436 14.081 -13.153 1.00 73.25 88 GLY A N 1
ATOM 638 C CA . GLY A 1 88 ? 9.598 13.447 -13.774 1.00 73.25 88 GLY A CA 1
ATOM 639 C C . GLY A 1 88 ? 9.238 12.582 -14.972 1.00 73.25 88 GLY A C 1
ATOM 640 O O . GLY A 1 88 ? 8.208 12.779 -15.626 1.00 73.25 88 GLY A O 1
ATOM 641 N N . ARG A 1 89 ? 10.125 11.633 -15.273 1.00 70.06 89 ARG A N 1
ATOM 642 C CA . ARG A 1 89 ? 9.962 10.692 -16.377 1.00 70.06 89 ARG A CA 1
ATOM 643 C C . ARG A 1 89 ? 9.570 9.336 -15.819 1.00 70.06 89 ARG A C 1
ATOM 645 O O . ARG A 1 89 ? 10.375 8.675 -15.174 1.00 70.06 89 ARG A O 1
ATOM 652 N N . LEU A 1 90 ? 8.324 8.956 -16.073 1.00 71.88 90 LEU A N 1
ATOM 653 C CA . LEU A 1 90 ? 7.773 7.678 -15.657 1.00 71.88 90 LEU A CA 1
ATOM 654 C C . LEU A 1 90 ? 7.466 6.841 -16.888 1.00 71.88 90 LEU A C 1
ATOM 656 O O . LEU A 1 90 ? 6.414 7.011 -17.500 1.00 71.88 90 LEU A O 1
ATOM 660 N N . ASP A 1 91 ? 8.374 5.932 -17.221 1.00 80.06 91 ASP A N 1
ATOM 661 C CA . ASP A 1 91 ? 8.131 4.977 -18.299 1.00 80.06 91 ASP A CA 1
ATOM 662 C C . ASP A 1 91 ? 7.249 3.840 -17.757 1.00 80.06 91 ASP A C 1
ATOM 664 O O . ASP A 1 91 ? 6.228 3.492 -18.357 1.00 80.06 91 ASP A O 1
ATOM 668 N N . GLU A 1 92 ? 7.582 3.319 -16.567 1.00 88.31 92 GLU A N 1
ATOM 669 C CA . GLU A 1 92 ? 6.836 2.250 -15.902 1.00 88.31 92 GLU A CA 1
ATOM 670 C C . GLU A 1 92 ? 6.835 2.398 -14.375 1.00 88.3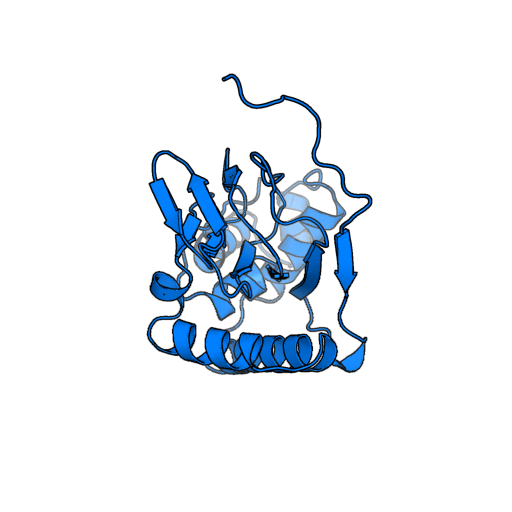1 92 GLU A C 1
ATOM 672 O O . GLU A 1 92 ? 7.873 2.631 -13.757 1.00 88.31 92 GLU A O 1
ATOM 677 N N . CYS A 1 93 ? 5.683 2.190 -13.730 1.00 90.06 93 CYS A N 1
ATOM 678 C CA . CYS A 1 93 ? 5.629 2.048 -12.274 1.00 90.06 93 CYS A CA 1
ATOM 679 C C . CYS A 1 93 ? 4.630 1.008 -11.801 1.00 90.06 93 CYS A C 1
ATOM 681 O O . CYS A 1 93 ? 3.583 0.770 -12.410 1.00 90.06 93 CYS A O 1
ATOM 683 N N . LEU A 1 94 ? 4.943 0.421 -10.651 1.00 93.38 94 LEU A N 1
ATOM 684 C CA . LEU A 1 94 ? 4.035 -0.444 -9.922 1.00 93.38 94 LEU A CA 1
ATOM 685 C C . LEU A 1 94 ? 3.495 0.301 -8.702 1.00 93.38 94 LEU A C 1
ATOM 687 O O . LEU A 1 94 ? 4.225 0.617 -7.765 1.00 93.38 94 LEU A O 1
ATOM 691 N N . GLN A 1 95 ? 2.187 0.531 -8.686 1.00 92.75 95 GLN A N 1
ATOM 692 C CA . GLN A 1 95 ? 1.481 1.042 -7.520 1.00 92.75 95 GLN A CA 1
ATOM 693 C C . GLN A 1 95 ? 0.914 -0.119 -6.709 1.00 92.75 95 GLN A C 1
ATOM 695 O O . GLN A 1 95 ? 0.178 -0.957 -7.233 1.00 92.75 95 GLN A O 1
ATOM 700 N N . ILE A 1 96 ? 1.168 -0.110 -5.407 1.00 93.44 96 ILE A N 1
ATOM 701 C CA . ILE A 1 96 ? 0.625 -1.052 -4.434 1.00 93.44 96 ILE A CA 1
ATOM 702 C C . ILE A 1 96 ? -0.078 -0.240 -3.350 1.00 93.44 96 ILE A C 1
ATOM 704 O O . ILE A 1 96 ? 0.540 0.538 -2.632 1.00 93.44 96 ILE A O 1
ATOM 708 N N . ARG A 1 97 ? -1.385 -0.434 -3.196 1.00 90.50 97 ARG A N 1
ATOM 709 C CA . ARG A 1 97 ? -2.161 0.154 -2.101 1.00 90.50 97 ARG A CA 1
ATOM 710 C C . ARG A 1 97 ? -2.453 -0.892 -1.046 1.00 90.50 97 ARG A C 1
ATOM 712 O O . ARG A 1 97 ? -2.917 -1.987 -1.364 1.00 90.50 97 ARG A O 1
ATOM 719 N N . LEU A 1 98 ? -2.222 -0.510 0.200 1.00 88.19 98 LEU A N 1
ATOM 720 C CA . LEU A 1 98 ? -2.387 -1.337 1.382 1.00 88.19 98 LEU A CA 1
ATOM 721 C C . LEU A 1 98 ? -3.486 -0.742 2.263 1.00 88.19 98 LEU A C 1
ATOM 723 O O . LEU A 1 98 ? -3.447 0.442 2.617 1.00 88.19 98 LEU A O 1
ATOM 727 N N . GLU A 1 99 ? -4.445 -1.570 2.673 1.00 85.12 99 GLU A N 1
ATOM 728 C CA . GLU A 1 99 ? -5.274 -1.237 3.832 1.00 85.12 99 GLU A CA 1
ATOM 729 C C . GLU A 1 99 ? -4.359 -1.013 5.054 1.00 85.12 99 GLU A C 1
ATOM 731 O O . GLU A 1 99 ? -3.370 -1.732 5.197 1.00 85.12 99 GLU A O 1
ATOM 736 N N . PRO A 1 100 ? -4.666 -0.084 5.980 1.00 78.69 100 PRO A N 1
ATOM 737 C CA . PRO A 1 100 ? -3.825 0.206 7.144 1.00 78.69 100 PRO A CA 1
ATOM 738 C C . PRO A 1 100 ? -3.453 -1.031 7.953 1.00 78.69 100 PRO A C 1
ATOM 740 O O . PRO A 1 100 ? -2.320 -1.148 8.401 1.00 78.69 100 PRO A O 1
ATOM 743 N N . ALA A 1 101 ? -4.389 -1.974 8.106 1.00 78.12 101 ALA A N 1
ATOM 744 C CA . ALA A 1 101 ? -4.133 -3.211 8.832 1.00 78.12 101 ALA A CA 1
ATOM 745 C C . ALA A 1 101 ? -3.017 -4.047 8.180 1.00 78.12 101 ALA A C 1
ATOM 747 O O . ALA A 1 101 ? -2.192 -4.636 8.877 1.00 78.12 101 ALA A O 1
ATOM 748 N N . VAL A 1 102 ? -2.968 -4.064 6.845 1.00 84.25 102 VAL A N 1
ATOM 749 C CA . VAL A 1 102 ? -1.900 -4.715 6.080 1.00 84.25 102 VAL A CA 1
ATOM 750 C C . VAL A 1 102 ? -0.638 -3.857 6.088 1.00 84.25 102 VAL A C 1
ATOM 752 O O . VAL A 1 102 ? 0.457 -4.383 6.266 1.00 84.25 102 VAL A O 1
ATOM 755 N N . ALA A 1 103 ? -0.776 -2.536 5.964 1.00 83.81 103 ALA A N 1
ATOM 756 C CA . ALA A 1 103 ? 0.343 -1.605 5.987 1.00 83.81 103 ALA A CA 1
ATOM 757 C C . ALA A 1 103 ? 1.158 -1.718 7.284 1.00 83.81 103 ALA A C 1
ATOM 759 O O . ALA A 1 103 ? 2.376 -1.825 7.209 1.00 83.81 103 ALA A O 1
ATOM 760 N N . THR A 1 104 ? 0.525 -1.811 8.460 1.00 78.19 104 THR A N 1
ATOM 761 C CA . THR A 1 104 ? 1.248 -2.024 9.729 1.00 78.19 104 THR A CA 1
ATOM 762 C C . THR A 1 104 ? 2.107 -3.296 9.692 1.00 78.19 104 THR A C 1
ATOM 764 O O . THR A 1 104 ? 3.245 -3.298 10.167 1.00 78.19 104 THR A O 1
ATOM 767 N N . ALA A 1 105 ? 1.595 -4.377 9.095 1.00 80.56 105 ALA A N 1
ATOM 768 C CA . ALA A 1 105 ? 2.330 -5.633 8.962 1.00 80.56 105 ALA A CA 1
ATOM 769 C C . ALA A 1 105 ? 3.444 -5.562 7.902 1.00 80.56 105 ALA A C 1
ATOM 771 O O . ALA A 1 105 ? 4.479 -6.202 8.050 1.00 80.56 105 ALA A O 1
ATOM 772 N N . VAL A 1 106 ? 3.264 -4.786 6.838 1.00 81.75 106 VAL A N 1
ATOM 773 C CA . VAL A 1 106 ? 4.245 -4.665 5.753 1.00 81.75 106 VAL A CA 1
ATOM 774 C C . VAL A 1 106 ? 5.373 -3.691 6.119 1.00 81.75 106 VAL A C 1
ATOM 776 O O . VAL A 1 106 ? 6.549 -4.011 5.935 1.00 81.75 106 VAL A O 1
ATOM 779 N N . LEU A 1 107 ? 5.041 -2.521 6.671 1.00 76.81 107 LEU A N 1
ATOM 780 C CA . LEU A 1 107 ? 5.984 -1.410 6.776 1.00 76.81 107 LEU A CA 1
ATOM 781 C C . LEU A 1 107 ? 7.042 -1.609 7.858 1.00 76.81 107 LEU A C 1
ATOM 783 O O . LEU A 1 107 ? 8.222 -1.430 7.590 1.00 76.81 107 LEU A O 1
ATOM 787 N N . GLY A 1 108 ? 6.692 -1.982 9.088 1.00 65.12 108 GLY A N 1
ATOM 788 C CA . GLY A 1 108 ? 7.690 -1.771 10.147 1.00 65.12 108 GLY A CA 1
ATOM 789 C C . GLY A 1 108 ? 7.125 -1.360 11.466 1.00 65.12 108 GLY A C 1
ATOM 790 O O . GLY A 1 108 ? 7.430 -1.968 12.489 1.00 65.12 108 GLY A O 1
ATOM 791 N N . TRP A 1 109 ? 6.366 -0.284 11.395 1.00 57.53 109 TRP A N 1
ATOM 792 C CA . TRP A 1 109 ? 6.271 0.666 12.476 1.00 57.53 109 TRP A CA 1
ATOM 793 C C . TRP A 1 109 ? 4.798 0.944 12.751 1.00 57.53 109 TRP A C 1
ATOM 795 O O . TRP A 1 109 ? 4.022 1.225 11.837 1.00 57.53 109 TRP A O 1
ATOM 805 N N . SER A 1 110 ? 4.407 0.856 14.023 1.00 51.78 110 SER A N 1
ATOM 806 C CA . SER A 1 110 ? 3.270 1.633 14.507 1.00 51.78 110 SER A CA 1
ATOM 807 C C . SER A 1 110 ? 3.644 3.115 14.408 1.00 51.78 110 SER A C 1
ATOM 809 O O . SER A 1 110 ? 4.820 3.436 14.547 1.00 51.78 110 SER A O 1
ATOM 811 N N . THR A 1 111 ? 2.662 4.003 14.247 1.00 48.50 111 THR A N 1
ATOM 812 C CA . THR A 1 111 ? 2.800 5.464 14.432 1.00 48.50 111 THR A CA 1
ATOM 813 C C . THR A 1 111 ? 3.747 6.128 13.424 1.00 48.50 111 THR A C 1
ATOM 815 O O . THR A 1 111 ? 4.917 6.339 13.694 1.00 48.50 111 THR A O 1
ATOM 818 N N . ASP A 1 112 ? 3.334 6.441 12.202 1.00 54.62 112 ASP A N 1
ATOM 819 C CA . ASP A 1 112 ? 2.605 7.681 11.941 1.00 54.62 112 ASP A CA 1
ATOM 820 C C . ASP A 1 112 ? 2.123 7.656 10.479 1.00 54.62 112 ASP A C 1
ATOM 822 O O . ASP A 1 112 ? 2.721 8.253 9.586 1.00 54.62 112 ASP A O 1
ATOM 826 N N . LEU A 1 113 ? 1.034 6.930 10.209 1.00 58.88 113 LEU A N 1
ATOM 827 C CA . LEU A 1 113 ? 0.394 6.901 8.887 1.00 58.88 113 LEU A CA 1
ATOM 828 C C . LEU A 1 113 ? -0.222 8.264 8.489 1.00 58.88 113 LEU A C 1
ATOM 830 O O . LEU A 1 113 ? -0.948 8.331 7.497 1.00 58.88 113 LEU A O 1
ATOM 834 N N . SER A 1 114 ? 0.047 9.339 9.242 1.00 59.28 114 SER A N 1
ATOM 835 C CA . SER A 1 114 ? -0.563 10.674 9.147 1.00 59.28 114 SER A CA 1
ATOM 836 C C . SER A 1 114 ? -0.232 11.467 7.886 1.00 59.28 114 SER A C 1
ATOM 838 O O . SER A 1 114 ? -0.655 12.612 7.777 1.00 59.28 114 SER A O 1
ATOM 840 N N . GLY A 1 115 ? 0.464 10.865 6.921 1.00 61.09 115 GLY A N 1
ATOM 841 C CA . GLY A 1 115 ? 0.744 11.509 5.643 1.00 61.09 115 GLY A CA 1
ATOM 842 C C . GLY A 1 115 ? 2.210 11.761 5.340 1.00 61.09 115 GLY A C 1
ATOM 843 O O . GLY A 1 115 ? 2.530 12.610 4.512 1.00 61.09 115 GLY A O 1
ATOM 844 N N . ARG A 1 116 ? 3.115 11.036 5.995 1.00 73.88 116 ARG A N 1
ATOM 845 C CA . ARG A 1 116 ? 4.526 11.076 5.621 1.00 73.88 116 ARG A CA 1
ATOM 846 C C . ARG A 1 116 ? 4.754 10.361 4.300 1.00 73.88 116 ARG A C 1
ATOM 848 O O . ARG A 1 116 ? 4.051 9.401 3.970 1.00 73.88 116 ARG A O 1
ATOM 855 N N . VAL A 1 117 ? 5.756 10.851 3.586 1.00 81.00 117 VAL A N 1
ATOM 856 C CA . VAL A 1 117 ? 6.306 10.217 2.398 1.00 81.00 117 VAL A CA 1
ATOM 857 C C . VAL A 1 117 ? 7.760 9.901 2.699 1.00 81.00 117 VAL A C 1
ATOM 859 O O . VAL A 1 117 ? 8.530 10.806 3.026 1.00 81.00 117 VAL A O 1
ATOM 862 N N . GLU A 1 118 ? 8.104 8.621 2.649 1.00 84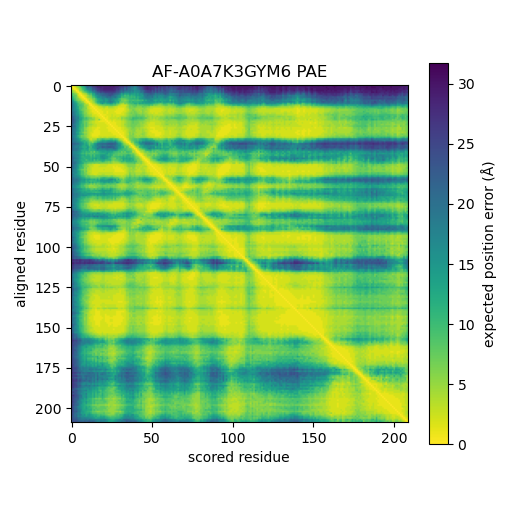.62 118 GLU A N 1
ATOM 863 C CA . GLU A 1 118 ? 9.449 8.112 2.930 1.00 84.62 118 GLU A CA 1
ATOM 864 C C . GLU A 1 118 ? 9.962 7.337 1.721 1.00 84.62 118 GLU A C 1
ATOM 866 O O . GLU A 1 118 ? 9.166 6.760 0.972 1.00 84.62 118 GLU A O 1
ATOM 871 N N . SER A 1 119 ? 11.281 7.309 1.527 1.00 88.31 119 SER A N 1
ATOM 872 C CA . SER A 1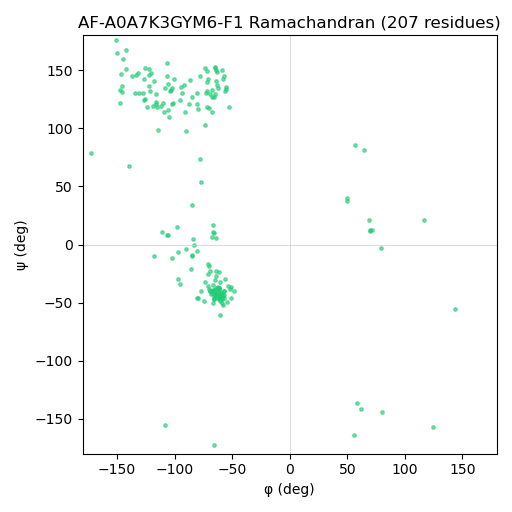 119 ? 11.859 6.493 0.460 1.00 88.31 119 SER A CA 1
ATOM 873 C C . SER A 1 119 ? 11.593 5.012 0.728 1.00 88.31 119 SER A C 1
ATOM 875 O O . SER A 1 119 ? 11.494 4.565 1.877 1.00 88.31 119 SER A O 1
ATOM 877 N N . PHE A 1 120 ? 11.475 4.221 -0.336 1.00 89.31 120 PHE A N 1
ATOM 878 C CA . PHE A 1 120 ? 11.295 2.781 -0.185 1.00 89.31 120 PHE A CA 1
ATOM 879 C C . PHE A 1 120 ? 12.489 2.136 0.538 1.00 89.31 120 PHE A C 1
ATOM 881 O O . PHE A 1 120 ? 12.295 1.273 1.399 1.00 89.31 120 PHE A O 1
ATOM 888 N N . ALA A 1 121 ? 13.705 2.620 0.269 1.00 89.31 121 ALA A N 1
ATOM 889 C CA . ALA A 1 121 ? 14.936 2.178 0.918 1.00 89.31 121 ALA A CA 1
ATOM 890 C C . ALA A 1 121 ? 14.948 2.445 2.431 1.00 89.31 121 ALA A C 1
ATOM 892 O O . ALA A 1 121 ? 15.359 1.570 3.191 1.00 89.31 121 ALA A O 1
ATOM 893 N N . ASP A 1 122 ? 14.433 3.586 2.897 1.00 86.88 122 ASP A N 1
ATOM 894 C CA . ASP A 1 122 ? 14.376 3.888 4.335 1.00 86.88 122 ASP A CA 1
ATOM 895 C C . ASP A 1 122 ? 13.455 2.920 5.093 1.00 86.88 122 ASP A C 1
ATOM 897 O O . ASP A 1 122 ? 13.693 2.611 6.262 1.00 86.88 122 ASP A O 1
ATOM 901 N N . VAL A 1 123 ? 12.412 2.405 4.432 1.00 85.25 123 VAL A N 1
ATOM 902 C CA . VAL A 1 123 ? 11.418 1.529 5.070 1.00 85.25 123 VAL A CA 1
ATOM 903 C C . VAL A 1 123 ? 11.734 0.031 4.873 1.00 85.25 123 VAL A C 1
ATOM 905 O O . VAL A 1 123 ? 11.485 -0.785 5.769 1.00 85.25 123 VAL A O 1
ATOM 908 N N . TRP A 1 124 ? 12.316 -0.367 3.735 1.00 86.19 124 TRP A N 1
ATOM 909 C CA . TRP A 1 124 ? 12.647 -1.771 3.422 1.00 86.19 124 TRP A CA 1
ATOM 910 C C . TRP A 1 124 ? 14.127 -2.113 3.608 1.00 86.19 124 TRP A C 1
ATOM 912 O O . TRP A 1 124 ? 14.471 -3.296 3.667 1.00 86.19 124 TRP A O 1
ATOM 922 N N . GLY A 1 125 ? 14.997 -1.121 3.782 1.00 88.75 125 GLY A N 1
ATOM 923 C CA . GLY A 1 125 ? 16.434 -1.319 3.926 1.00 88.75 125 GLY A CA 1
ATOM 924 C C . GLY A 1 125 ? 17.023 -2.045 2.718 1.00 88.75 125 GLY A C 1
ATOM 925 O O . GLY A 1 125 ? 16.660 -1.778 1.577 1.00 88.75 125 GLY A O 1
ATOM 926 N N . ARG A 1 126 ? 17.901 -3.021 2.975 1.00 86.06 126 ARG A N 1
ATOM 927 C CA . ARG A 1 126 ? 18.579 -3.811 1.928 1.00 86.06 126 ARG A CA 1
ATOM 928 C C . ARG A 1 126 ? 17.632 -4.623 1.044 1.00 86.06 126 ARG A C 1
ATOM 930 O O . ARG A 1 126 ? 17.993 -4.959 -0.077 1.00 86.06 126 ARG A O 1
ATOM 937 N N . ASP A 1 127 ? 16.434 -4.940 1.534 1.00 88.62 127 ASP A N 1
ATOM 938 C CA . ASP A 1 127 ? 15.445 -5.645 0.719 1.00 88.62 127 ASP A CA 1
ATOM 939 C C . ASP A 1 127 ? 14.903 -4.744 -0.401 1.00 88.62 127 ASP A C 1
ATOM 941 O O . ASP A 1 127 ? 14.395 -5.269 -1.386 1.00 88.62 127 ASP A O 1
ATOM 945 N N . ALA A 1 128 ? 14.979 -3.413 -0.270 1.00 90.62 128 ALA A N 1
ATOM 946 C CA . ALA A 1 128 ? 14.426 -2.484 -1.252 1.00 90.62 128 ALA A CA 1
ATOM 947 C C . ALA A 1 128 ? 15.081 -2.669 -2.626 1.00 90.62 128 ALA A C 1
ATOM 949 O O . ALA A 1 128 ? 14.409 -3.086 -3.564 1.00 90.62 128 ALA A O 1
ATOM 950 N N . GLU A 1 129 ? 16.397 -2.462 -2.698 1.00 91.19 129 GLU A N 1
ATOM 951 C CA . GLU A 1 129 ? 17.202 -2.562 -3.921 1.00 91.19 129 GLU A CA 1
ATOM 952 C C . GLU A 1 129 ? 17.020 -3.923 -4.603 1.00 91.19 129 GLU A C 1
ATOM 954 O O . GLU A 1 129 ? 16.633 -3.990 -5.766 1.00 91.19 129 GLU A O 1
ATOM 959 N N . ARG A 1 130 ? 17.144 -5.017 -3.839 1.00 93.12 130 ARG A N 1
ATOM 960 C CA . ARG A 1 130 ? 16.945 -6.381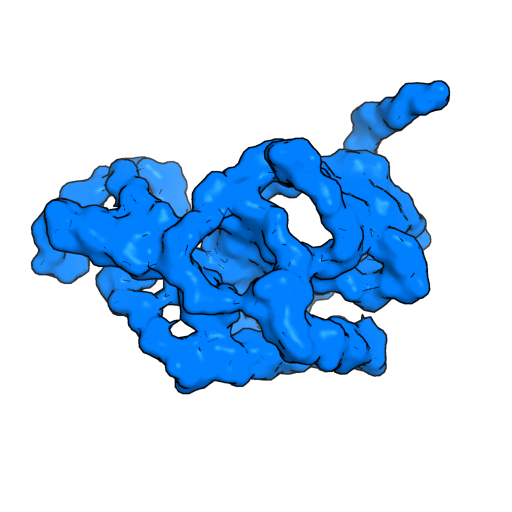 -4.349 1.00 93.12 130 ARG A CA 1
ATOM 961 C C . ARG A 1 130 ? 15.558 -6.584 -4.971 1.00 93.12 130 ARG A C 1
ATOM 963 O O . ARG A 1 130 ? 15.446 -7.209 -6.019 1.00 93.12 130 ARG A O 1
ATOM 970 N N . ASN A 1 131 ? 14.487 -6.137 -4.307 1.00 93.88 131 ASN A N 1
ATOM 971 C CA . ASN A 1 131 ? 13.134 -6.322 -4.846 1.00 93.88 131 ASN A CA 1
ATOM 972 C C . ASN A 1 131 ? 12.897 -5.423 -6.068 1.00 93.88 131 ASN A C 1
ATOM 974 O O . ASN A 1 131 ? 12.212 -5.844 -6.994 1.00 93.88 131 ASN A O 1
ATOM 978 N N . GLU A 1 132 ? 13.450 -4.210 -6.092 1.00 93.44 132 GLU A N 1
ATOM 979 C CA . GLU A 1 132 ? 13.353 -3.337 -7.261 1.00 93.44 132 GLU A CA 1
ATOM 980 C C . GLU A 1 132 ? 14.089 -3.914 -8.471 1.00 93.44 132 GLU A C 1
ATOM 982 O O . GLU A 1 132 ? 13.532 -3.929 -9.564 1.00 93.44 132 GLU A O 1
ATOM 987 N N . GLU A 1 133 ? 15.300 -4.440 -8.284 1.00 93.19 133 GLU A N 1
ATOM 988 C CA . GLU A 1 133 ? 16.055 -5.128 -9.336 1.00 93.19 133 GLU A CA 1
ATOM 989 C C . GLU A 1 133 ? 15.283 -6.327 -9.895 1.00 93.19 133 GLU A C 1
ATOM 991 O O . GLU A 1 133 ? 15.141 -6.450 -11.111 1.00 93.19 133 GLU A O 1
ATOM 996 N N . GLU A 1 134 ? 14.721 -7.176 -9.027 1.00 95.56 134 GLU A N 1
ATOM 997 C CA . GLU A 1 134 ? 13.886 -8.309 -9.450 1.00 95.56 134 GLU A CA 1
ATOM 998 C C . GLU A 1 134 ? 12.652 -7.850 -10.242 1.00 95.56 134 GLU A C 1
ATOM 1000 O O . GLU A 1 134 ? 12.294 -8.467 -11.245 1.00 95.56 134 GLU A O 1
ATOM 1005 N N . LEU A 1 135 ? 12.000 -6.764 -9.815 1.00 96.19 135 LEU A N 1
ATOM 1006 C CA . LEU A 1 135 ? 10.824 -6.217 -10.495 1.00 96.19 135 LEU A CA 1
ATOM 1007 C C . LEU A 1 135 ? 11.169 -5.571 -11.846 1.00 96.19 135 LEU A C 1
ATOM 1009 O O . LEU A 1 135 ? 10.397 -5.729 -12.794 1.00 96.19 135 LEU A O 1
ATOM 1013 N N . ARG A 1 136 ? 12.307 -4.873 -11.956 1.00 93.81 136 ARG A N 1
ATOM 1014 C CA . ARG A 1 136 ? 12.791 -4.304 -13.228 1.00 93.81 136 ARG A CA 1
ATOM 1015 C C . ARG A 1 136 ? 13.186 -5.403 -14.212 1.00 93.81 136 ARG A C 1
ATOM 1017 O O . ARG A 1 136 ? 12.813 -5.332 -15.378 1.00 93.81 136 ARG A O 1
ATOM 1024 N N . ALA A 1 137 ? 13.862 -6.448 -13.731 1.00 94.75 137 ALA A N 1
ATOM 1025 C CA . ALA A 1 137 ? 14.315 -7.573 -14.549 1.00 94.75 137 ALA A CA 1
ATOM 1026 C C . ALA A 1 137 ? 13.176 -8.477 -15.060 1.00 94.75 137 ALA A C 1
ATOM 1028 O O . ALA A 1 137 ? 13.379 -9.244 -16.003 1.00 94.75 137 ALA A O 1
ATOM 1029 N N . ALA A 1 138 ? 11.989 -8.417 -14.449 1.00 95.94 138 ALA A N 1
ATOM 1030 C CA . ALA A 1 138 ? 10.830 -9.196 -14.874 1.00 95.94 138 ALA A CA 1
ATOM 1031 C C . ALA A 1 138 ? 10.308 -8.745 -16.249 1.00 95.94 138 ALA A C 1
ATOM 1033 O O . ALA A 1 138 ? 10.093 -7.555 -16.496 1.00 95.94 138 ALA A O 1
ATOM 1034 N N . GLY A 1 139 ? 10.044 -9.715 -17.129 1.00 92.56 139 GLY A N 1
ATOM 1035 C CA . GLY A 1 139 ? 9.699 -9.474 -18.532 1.00 92.56 139 GLY A CA 1
ATOM 1036 C C . GLY A 1 139 ? 8.218 -9.184 -18.775 1.00 92.56 139 GLY A C 1
ATOM 1037 O O . GLY A 1 139 ? 7.834 -8.817 -19.887 1.00 92.56 139 GLY A O 1
ATOM 1038 N N . SER A 1 140 ? 7.364 -9.350 -17.760 1.00 94.19 140 SER A N 1
ATOM 1039 C CA . SER A 1 140 ? 5.921 -9.128 -17.876 1.00 94.19 140 SER A CA 1
ATOM 1040 C C . SER A 1 140 ? 5.285 -8.556 -16.608 1.00 94.19 140 SER A C 1
ATOM 1042 O O . SER A 1 140 ? 5.803 -8.693 -15.498 1.00 94.19 140 SER A O 1
ATOM 1044 N N . TRP A 1 141 ? 4.105 -7.946 -16.760 1.00 95.94 141 TRP A N 1
ATOM 1045 C CA . TRP A 1 141 ? 3.312 -7.469 -15.623 1.00 95.94 141 TRP A CA 1
ATOM 1046 C C . TRP A 1 141 ? 2.865 -8.599 -14.694 1.00 95.94 141 TRP A C 1
ATOM 1048 O O . TRP A 1 141 ? 2.873 -8.411 -13.481 1.00 95.94 141 TRP A O 1
ATOM 1058 N N . ASP A 1 142 ? 2.525 -9.771 -15.232 1.00 96.31 142 ASP A N 1
ATOM 1059 C CA . ASP A 1 142 ? 2.119 -10.919 -14.416 1.00 96.31 142 ASP A CA 1
ATOM 1060 C C . ASP A 1 142 ? 3.265 -11.410 -13.521 1.00 96.31 142 ASP A C 1
ATOM 1062 O O . ASP A 1 142 ? 3.058 -11.644 -12.328 1.00 96.31 142 ASP A O 1
ATOM 1066 N N . GLU A 1 143 ? 4.489 -11.479 -14.056 1.00 96.75 143 GLU A N 1
ATOM 1067 C CA . GLU A 1 143 ? 5.691 -11.780 -13.269 1.00 96.75 143 GLU A CA 1
ATOM 1068 C C . GLU A 1 143 ? 5.936 -10.720 -12.192 1.00 96.75 143 GLU A C 1
ATOM 1070 O O . GLU A 1 143 ? 6.152 -11.062 -11.027 1.00 96.75 143 GLU A O 1
ATOM 1075 N N . ARG A 1 144 ? 5.823 -9.431 -12.539 1.00 97.56 144 ARG A N 1
ATOM 1076 C CA . ARG A 1 144 ? 5.971 -8.326 -11.577 1.00 97.56 144 ARG A CA 1
ATOM 1077 C C . ARG A 1 144 ? 4.943 -8.397 -10.454 1.00 97.56 144 ARG A C 1
ATOM 1079 O O . ARG A 1 144 ? 5.302 -8.230 -9.291 1.00 97.56 144 ARG A O 1
ATOM 1086 N N . PHE A 1 145 ? 3.678 -8.686 -10.760 1.00 98.12 145 PHE A N 1
ATOM 1087 C CA . PHE A 1 145 ? 2.649 -8.853 -9.734 1.00 98.12 145 PHE A CA 1
ATOM 1088 C C . PHE A 1 145 ? 2.924 -10.064 -8.840 1.00 98.12 145 PHE A C 1
ATOM 1090 O O . PHE A 1 145 ? 2.730 -9.974 -7.627 1.00 98.12 145 PHE A O 1
ATOM 1097 N N . ALA A 1 146 ? 3.401 -11.178 -9.400 1.00 97.25 146 ALA A N 1
ATOM 1098 C CA . ALA A 1 146 ? 3.757 -12.362 -8.622 1.00 97.25 146 ALA A CA 1
ATOM 1099 C C . ALA A 1 146 ? 4.943 -12.093 -7.679 1.00 97.25 146 ALA A C 1
ATOM 1101 O O . ALA A 1 146 ? 4.887 -12.448 -6.498 1.00 97.25 146 ALA A O 1
ATOM 1102 N N . LEU A 1 147 ? 5.981 -11.405 -8.163 1.00 97.50 147 LEU A N 1
ATOM 1103 C CA . LEU A 1 147 ? 7.126 -10.973 -7.357 1.00 97.50 147 LEU A CA 1
ATOM 1104 C C . LEU A 1 147 ? 6.699 -10.005 -6.248 1.00 97.50 147 LEU A C 1
ATOM 1106 O O . LEU A 1 147 ? 7.055 -10.211 -5.085 1.00 97.50 147 LEU A O 1
ATOM 1110 N N . ALA A 1 148 ? 5.868 -9.012 -6.582 1.00 97.06 148 ALA A N 1
ATOM 1111 C CA . ALA A 1 148 ? 5.308 -8.053 -5.634 1.00 97.06 148 ALA A CA 1
ATOM 1112 C C . ALA A 1 148 ? 4.466 -8.739 -4.542 1.00 97.06 148 ALA A C 1
ATOM 1114 O O . ALA A 1 148 ? 4.608 -8.454 -3.351 1.00 97.06 148 ALA A O 1
ATOM 1115 N N . ALA A 1 149 ? 3.619 -9.699 -4.915 1.00 95.88 149 ALA A N 1
ATOM 1116 C CA . ALA A 1 149 ? 2.872 -10.501 -3.951 1.00 95.88 149 ALA A CA 1
ATOM 1117 C C . ALA A 1 149 ? 3.819 -11.311 -3.049 1.00 95.88 149 ALA A C 1
ATOM 1119 O O . ALA A 1 149 ? 3.661 -11.316 -1.826 1.00 95.88 149 ALA A O 1
ATOM 1120 N N . GLY A 1 150 ? 4.847 -11.933 -3.632 1.00 94.69 150 GLY A N 1
ATOM 1121 C CA . GLY A 1 150 ? 5.866 -12.688 -2.907 1.00 94.69 150 GLY A CA 1
ATOM 1122 C C . GLY A 1 150 ? 6.628 -11.846 -1.881 1.00 94.69 150 GLY A C 1
ATOM 1123 O O . GLY A 1 150 ? 6.759 -12.266 -0.730 1.00 94.69 150 GLY A O 1
ATOM 1124 N N . MET A 1 151 ? 7.092 -10.645 -2.246 1.00 92.94 151 MET A N 1
ATOM 1125 C CA . MET A 1 151 ? 7.795 -9.756 -1.307 1.00 92.94 151 MET A CA 1
ATOM 1126 C C . MET A 1 151 ? 6.899 -9.315 -0.141 1.00 92.94 151 MET A C 1
ATOM 1128 O O . MET A 1 151 ? 7.359 -9.285 1.001 1.00 92.94 151 MET A O 1
ATOM 1132 N N . LEU A 1 152 ? 5.613 -9.040 -0.388 1.00 92.38 152 LEU A N 1
ATOM 1133 C CA . LEU A 1 152 ? 4.659 -8.650 0.656 1.00 92.38 152 LEU A CA 1
ATOM 1134 C C . LEU A 1 152 ? 4.362 -9.819 1.604 1.00 92.38 152 LEU A C 1
ATOM 1136 O O . LEU A 1 152 ? 4.360 -9.648 2.826 1.00 92.38 152 LEU A O 1
ATOM 1140 N N . LEU A 1 153 ? 4.178 -11.028 1.066 1.00 91.31 153 LEU A N 1
ATOM 1141 C CA . LEU A 1 153 ? 3.993 -12.238 1.869 1.00 91.31 153 LEU A CA 1
ATOM 1142 C C . LEU A 1 153 ? 5.214 -12.522 2.753 1.00 91.31 153 LEU A C 1
ATOM 1144 O O . LEU A 1 153 ? 5.058 -12.709 3.958 1.00 91.31 153 LEU A O 1
ATOM 1148 N N . ARG A 1 154 ? 6.434 -12.459 2.200 1.00 89.12 154 ARG A N 1
ATOM 1149 C CA . ARG A 1 154 ? 7.676 -12.612 2.984 1.00 89.12 154 ARG A CA 1
ATOM 1150 C C . ARG A 1 154 ? 7.762 -11.593 4.120 1.00 89.12 154 ARG A C 1
ATOM 1152 O O . ARG A 1 154 ? 8.101 -11.950 5.245 1.00 89.12 154 ARG A O 1
ATOM 1159 N N . ARG A 1 155 ? 7.413 -10.332 3.848 1.00 85.25 155 ARG A N 1
ATOM 1160 C CA . ARG A 1 155 ? 7.480 -9.244 4.834 1.00 85.25 155 ARG A CA 1
ATOM 1161 C C . ARG A 1 155 ? 6.481 -9.418 5.979 1.00 85.25 155 ARG A C 1
ATOM 1163 O O . ARG A 1 155 ? 6.790 -9.059 7.115 1.00 85.25 155 ARG A O 1
ATOM 1170 N N . THR A 1 156 ? 5.303 -9.969 5.687 1.00 83.88 156 THR A N 1
ATOM 1171 C CA . THR A 1 156 ? 4.227 -10.183 6.670 1.00 83.88 156 THR A CA 1
ATOM 1172 C C . THR A 1 156 ? 4.349 -11.496 7.448 1.00 83.88 156 THR A C 1
ATOM 1174 O O . THR A 1 156 ? 3.828 -11.574 8.558 1.00 83.88 156 THR A O 1
ATOM 1177 N N . ALA A 1 157 ? 5.083 -12.493 6.939 1.00 82.69 157 ALA A N 1
ATOM 1178 C CA . ALA A 1 157 ? 5.178 -13.837 7.525 1.00 82.69 157 ALA A CA 1
ATOM 1179 C C . ALA A 1 157 ? 5.643 -13.874 8.996 1.00 82.69 157 ALA A C 1
ATOM 1181 O O . ALA A 1 157 ? 5.253 -14.766 9.746 1.00 82.69 157 ALA A O 1
ATOM 1182 N N . HIS A 1 158 ? 6.454 -12.903 9.426 1.00 70.94 158 HIS A N 1
ATOM 1183 C CA . HIS A 1 158 ? 6.997 -12.833 10.790 1.00 70.94 158 HIS A CA 1
ATOM 1184 C C . HIS A 1 158 ? 6.350 -11.746 11.661 1.00 70.94 158 HIS A C 1
ATOM 1186 O O . HIS A 1 158 ? 6.824 -11.459 12.761 1.00 70.94 158 HIS A O 1
ATOM 1192 N N . ARG A 1 159 ? 5.276 -11.111 11.183 1.00 73.75 159 ARG A N 1
ATOM 1193 C CA . ARG A 1 159 ? 4.635 -9.976 11.854 1.00 73.75 159 ARG A CA 1
ATOM 1194 C C . ARG A 1 159 ? 3.390 -10.429 12.594 1.00 73.75 159 ARG A C 1
ATOM 1196 O O . ARG A 1 159 ? 2.618 -11.242 12.092 1.00 73.75 159 ARG A O 1
ATOM 1203 N N . ARG A 1 160 ? 3.149 -9.853 13.776 1.00 71.81 160 ARG A N 1
ATOM 1204 C CA . ARG A 1 160 ? 1.851 -10.028 14.435 1.00 71.81 160 ARG A CA 1
ATOM 1205 C C . ARG A 1 160 ? 0.772 -9.341 13.592 1.00 71.81 160 ARG A C 1
ATOM 1207 O O . ARG A 1 160 ? 0.938 -8.158 13.284 1.00 71.81 160 ARG A O 1
ATOM 1214 N N . PRO A 1 161 ? -0.307 -10.049 13.225 1.00 72.62 161 PRO A N 1
ATOM 1215 C CA . PRO A 1 161 ? -1.418 -9.430 12.527 1.00 72.62 161 PRO A CA 1
ATOM 1216 C C . PRO A 1 161 ? -2.094 -8.393 13.427 1.00 72.62 161 PRO A C 1
ATOM 1218 O O . PRO A 1 161 ? -2.077 -8.500 14.655 1.00 72.62 161 PRO A O 1
ATOM 1221 N N . VAL A 1 162 ? -2.697 -7.392 12.793 1.00 79.06 162 VAL A N 1
ATOM 1222 C CA . VAL A 1 162 ? -3.612 -6.452 13.451 1.00 79.06 162 VAL A CA 1
ATOM 1223 C C . VAL A 1 162 ? -4.835 -7.214 13.963 1.00 79.06 162 VAL A C 1
ATOM 1225 O O . VAL A 1 162 ? -5.248 -8.204 13.351 1.00 79.06 162 VAL A O 1
ATOM 1228 N N . ASP 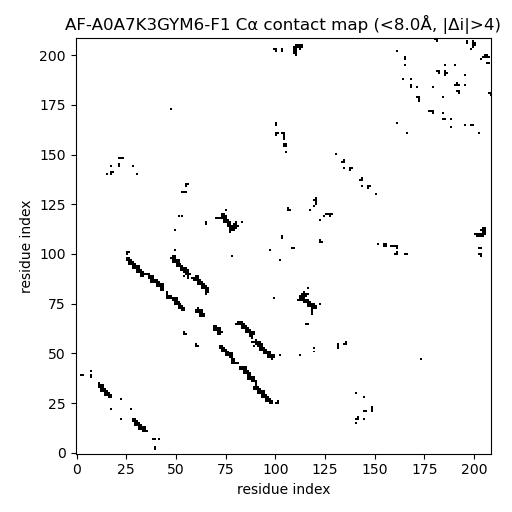A 1 163 ? -5.417 -6.753 15.071 1.00 84.56 163 ASP A N 1
ATOM 1229 C CA . ASP A 1 163 ? -6.592 -7.395 15.661 1.00 84.56 163 ASP A CA 1
ATOM 1230 C C . ASP A 1 163 ? -7.722 -7.497 14.612 1.00 84.56 163 ASP A C 1
ATOM 1232 O O . ASP A 1 163 ? -8.018 -6.503 13.928 1.00 84.56 163 ASP A O 1
ATOM 1236 N N . PRO A 1 164 ? -8.388 -8.659 14.466 1.00 82.62 164 PRO A N 1
ATOM 1237 C CA . PRO A 1 164 ? -9.477 -8.834 13.505 1.00 82.62 164 PRO A CA 1
ATOM 1238 C C . PRO A 1 164 ? -10.591 -7.791 13.651 1.00 82.62 164 PRO A C 1
ATOM 1240 O O . PRO A 1 164 ? -11.154 -7.340 12.650 1.00 82.62 164 PRO A O 1
ATOM 1243 N N . GLU A 1 165 ? -10.882 -7.371 14.882 1.00 86.88 165 GLU A N 1
ATOM 1244 C CA . GLU A 1 165 ? -11.846 -6.332 15.235 1.00 86.88 165 GLU A CA 1
ATOM 1245 C C . GLU A 1 165 ? -11.421 -4.962 14.696 1.00 86.88 165 GLU A C 1
ATOM 1247 O O . GLU A 1 165 ? -12.245 -4.239 14.129 1.00 86.88 165 GLU A O 1
ATOM 1252 N N . VAL A 1 166 ? -10.132 -4.621 14.802 1.00 83.81 166 VAL A N 1
ATOM 1253 C CA . VAL A 1 166 ? -9.565 -3.377 14.261 1.00 83.81 166 VAL A CA 1
ATOM 1254 C C . VAL A 1 166 ? -9.631 -3.389 12.734 1.00 83.81 166 VAL A C 1
ATOM 1256 O O . VAL A 1 166 ? -10.138 -2.441 12.130 1.00 83.81 166 VAL A O 1
ATOM 1259 N N . ALA A 1 167 ? -9.220 -4.491 12.101 1.00 81.50 167 ALA A N 1
ATOM 1260 C CA . ALA A 1 167 ? -9.281 -4.644 10.648 1.00 81.50 167 ALA A CA 1
ATOM 1261 C C . ALA A 1 167 ? -10.727 -4.594 10.112 1.00 81.50 167 ALA A C 1
ATOM 1263 O O . ALA A 1 167 ? -11.007 -3.938 9.106 1.00 81.50 167 ALA A O 1
ATOM 1264 N N . ARG A 1 168 ? -11.674 -5.256 10.790 1.00 80.94 168 ARG A N 1
ATOM 1265 C CA . ARG A 1 168 ? -13.101 -5.244 10.425 1.00 80.94 168 ARG A CA 1
ATOM 1266 C C . ARG A 1 168 ? -13.709 -3.855 10.583 1.00 80.94 168 ARG A C 1
ATOM 1268 O O . ARG A 1 168 ? -14.409 -3.399 9.679 1.00 80.94 168 ARG A O 1
ATOM 1275 N N . THR A 1 169 ? -13.420 -3.188 11.696 1.00 82.75 169 THR A N 1
ATOM 1276 C CA . THR A 1 169 ? -13.897 -1.830 11.967 1.00 82.75 169 THR A CA 1
ATOM 1277 C C . THR A 1 169 ? -13.382 -0.854 10.914 1.00 82.75 169 THR A C 1
ATOM 1279 O O . THR A 1 169 ? -14.163 -0.072 10.377 1.00 82.75 169 THR A O 1
ATOM 1282 N N . TRP A 1 170 ? -12.104 -0.951 10.535 1.00 79.19 170 TRP A N 1
ATOM 1283 C CA . TRP A 1 170 ? -11.530 -0.137 9.466 1.00 79.19 170 TRP A CA 1
ATOM 1284 C C . TRP A 1 170 ? -12.274 -0.312 8.136 1.00 79.19 170 TRP A C 1
ATOM 1286 O O . TRP A 1 170 ? -12.735 0.671 7.549 1.00 79.19 170 TRP A O 1
ATOM 1296 N N . ARG A 1 171 ? -12.456 -1.561 7.683 1.00 77.19 171 ARG A N 1
ATOM 1297 C CA . ARG A 1 171 ? -13.181 -1.846 6.434 1.00 77.19 171 ARG A CA 1
ATOM 1298 C C . ARG A 1 171 ? -14.595 -1.265 6.454 1.00 77.19 171 ARG A C 1
ATOM 1300 O O . ARG A 1 171 ? -15.029 -0.680 5.465 1.00 77.19 171 ARG A O 1
ATOM 1307 N N . ARG A 1 172 ? -15.296 -1.352 7.590 1.00 77.44 172 ARG A N 1
ATOM 1308 C CA . ARG A 1 172 ? -16.635 -0.761 7.755 1.00 77.44 172 ARG A CA 1
ATOM 1309 C C . ARG A 1 172 ? -16.624 0.765 7.687 1.00 77.44 172 ARG A C 1
ATOM 1311 O O . ARG A 1 172 ? -17.514 1.328 7.049 1.00 77.44 172 ARG A O 1
ATOM 1318 N N . THR A 1 173 ? -15.624 1.429 8.263 1.00 74.44 173 THR A N 1
ATOM 1319 C CA . THR A 1 173 ? -15.452 2.885 8.141 1.00 74.44 173 THR A CA 1
ATOM 1320 C C . THR A 1 173 ? -15.282 3.313 6.681 1.00 74.44 173 THR A C 1
ATOM 1322 O O . THR A 1 173 ? -15.908 4.289 6.259 1.00 74.44 173 THR A O 1
ATOM 1325 N N . LEU A 1 174 ? -14.510 2.560 5.887 1.00 69.00 174 LEU A N 1
ATOM 1326 C CA . LEU A 1 174 ? -14.335 2.827 4.454 1.00 69.00 174 LEU A CA 1
ATOM 1327 C C . LEU A 1 174 ? -15.618 2.622 3.654 1.00 69.00 174 LEU A C 1
ATOM 1329 O O . LEU A 1 174 ? -16.034 3.520 2.922 1.00 69.00 174 LEU A O 1
ATOM 1333 N N . SER A 1 175 ? -16.286 1.479 3.831 1.00 68.62 175 SER A N 1
ATOM 1334 C CA . SER A 1 175 ? -17.552 1.195 3.145 1.00 68.62 175 SER A CA 1
ATOM 1335 C C . SER A 1 175 ? -18.642 2.212 3.499 1.00 68.62 175 SER A C 1
ATOM 1337 O O . SER A 1 175 ? -19.470 2.552 2.659 1.00 68.62 175 SER A O 1
ATOM 1339 N N . GLY A 1 176 ? -18.622 2.741 4.726 1.00 63.28 176 GLY A N 1
ATOM 1340 C CA . GLY A 1 176 ? -19.535 3.782 5.192 1.00 63.28 176 GLY A CA 1
ATOM 1341 C C . GLY A 1 176 ? -19.133 5.218 4.835 1.00 63.28 176 GLY A C 1
ATOM 1342 O O . GLY A 1 176 ? -19.793 6.146 5.303 1.00 63.28 176 GLY A O 1
ATOM 1343 N N . ARG A 1 177 ? -18.057 5.434 4.058 1.00 62.00 177 ARG A N 1
ATOM 1344 C CA . ARG A 1 177 ? -17.491 6.762 3.727 1.00 62.00 177 ARG A CA 1
ATOM 1345 C C . ARG A 1 177 ? -17.265 7.657 4.958 1.00 62.00 177 ARG A C 1
ATOM 1347 O O . ARG A 1 177 ? -17.534 8.855 4.912 1.00 62.00 177 ARG A O 1
ATOM 1354 N N . GLY A 1 178 ? -16.848 7.072 6.083 1.00 62.81 178 GLY A N 1
ATOM 1355 C CA . GLY A 1 178 ? -16.621 7.802 7.338 1.00 62.81 178 GLY A CA 1
ATOM 1356 C C . GLY A 1 178 ? -17.888 8.320 8.035 1.00 62.81 178 GLY A C 1
ATOM 1357 O O . GLY A 1 178 ? -17.784 9.111 8.964 1.00 62.81 178 GLY A O 1
ATOM 1358 N N . ARG A 1 179 ? -19.088 7.897 7.611 1.00 60.78 179 ARG A N 1
ATOM 1359 C CA . ARG A 1 179 ? -20.368 8.333 8.208 1.00 60.78 179 ARG A CA 1
ATOM 1360 C C . ARG A 1 179 ? -20.848 7.454 9.364 1.00 60.78 179 ARG A C 1
ATOM 1362 O O . ARG A 1 179 ? -21.884 7.740 9.960 1.00 60.78 179 ARG A O 1
ATOM 1369 N N . VAL A 1 180 ? -20.136 6.371 9.670 1.00 64.31 180 VAL A N 1
ATOM 1370 C CA . VAL A 1 180 ? -20.509 5.451 10.750 1.00 64.31 180 VAL A CA 1
ATOM 1371 C C . VAL A 1 180 ? -19.900 5.950 12.054 1.00 64.31 180 VAL A C 1
ATOM 1373 O O . VAL A 1 180 ? -18.684 6.064 12.163 1.00 64.31 180 VAL A O 1
ATOM 1376 N N . ARG A 1 181 ? -20.745 6.231 13.050 1.00 66.00 181 ARG A N 1
ATOM 1377 C CA . ARG A 1 181 ? -20.288 6.636 14.385 1.00 66.00 181 ARG A CA 1
ATOM 1378 C C . ARG A 1 181 ? -19.489 5.513 15.053 1.00 66.00 181 ARG A C 1
ATOM 1380 O O . ARG A 1 181 ? -19.947 4.371 15.087 1.00 66.00 181 ARG A O 1
ATOM 1387 N N . VAL A 1 182 ? -18.377 5.871 15.696 1.00 68.81 182 VAL A N 1
ATOM 1388 C CA . VAL A 1 182 ? -17.503 4.952 16.460 1.00 68.81 182 VAL A CA 1
ATOM 1389 C C . VAL A 1 182 ? -18.266 4.108 17.477 1.00 68.81 182 VAL A C 1
ATOM 1391 O O . VAL A 1 182 ? -17.940 2.940 17.656 1.00 68.81 182 VAL A O 1
ATOM 1394 N N . ASP A 1 183 ? -19.299 4.663 18.118 1.00 63.31 183 ASP A N 1
ATOM 1395 C CA . ASP A 1 183 ? -20.075 3.931 19.128 1.00 63.31 183 ASP A CA 1
ATOM 1396 C C . ASP A 1 183 ? -20.805 2.716 18.525 1.00 63.31 183 ASP A C 1
ATOM 1398 O O . ASP A 1 183 ? -20.849 1.657 19.147 1.00 63.31 183 ASP A O 1
ATOM 1402 N N . GLY A 1 184 ? -21.316 2.838 17.293 1.00 73.12 184 GLY A N 1
ATOM 1403 C CA . GLY A 1 184 ? -21.942 1.721 16.580 1.00 73.12 184 GLY A CA 1
ATOM 1404 C C . GLY A 1 184 ? -20.922 0.656 16.179 1.00 73.12 184 GLY A C 1
ATOM 1405 O O . GLY A 1 184 ? -21.171 -0.533 16.344 1.00 73.12 184 GLY A O 1
ATOM 1406 N N . LEU A 1 185 ? -19.735 1.083 15.740 1.00 77.81 185 LEU A N 1
ATOM 1407 C CA . LEU A 1 185 ? -18.643 0.181 15.367 1.00 77.81 185 LEU A CA 1
ATOM 1408 C C . LEU A 1 185 ? -18.083 -0.597 16.564 1.00 77.81 185 LEU A C 1
ATOM 1410 O O . LEU A 1 185 ? -17.790 -1.781 16.437 1.00 77.81 185 LEU A O 1
ATOM 1414 N N . ALA A 1 186 ? -17.967 0.048 17.728 1.00 82.56 186 ALA A N 1
ATOM 1415 C CA . ALA A 1 186 ? -17.504 -0.596 18.954 1.00 82.56 186 ALA A CA 1
ATOM 1416 C C . ALA A 1 186 ? -18.478 -1.696 19.410 1.00 82.56 186 ALA A C 1
ATOM 1418 O O . ALA A 1 186 ? -18.046 -2.801 19.737 1.00 82.56 186 ALA A O 1
ATOM 1419 N N . GLY A 1 187 ? -19.788 -1.427 19.337 1.00 79.81 187 GLY A N 1
ATOM 1420 C CA . GLY A 1 187 ? -20.826 -2.418 19.627 1.00 79.81 187 GLY A CA 1
ATOM 1421 C C . GLY A 1 187 ? -20.788 -3.634 18.694 1.00 79.81 187 GLY A C 1
ATOM 1422 O O . GLY A 1 187 ? -20.945 -4.758 19.162 1.00 79.81 187 GLY A O 1
ATOM 1423 N N . GLU A 1 188 ? -20.506 -3.441 17.401 1.00 82.81 188 GLU A N 1
ATOM 1424 C CA . GLU A 1 188 ? -20.413 -4.538 16.419 1.00 82.81 188 GLU A CA 1
ATOM 1425 C C . GLU A 1 188 ? -19.278 -5.533 16.698 1.00 82.81 188 GLU A C 1
ATOM 1427 O O . GLU A 1 188 ? -19.369 -6.693 16.295 1.00 82.81 188 GLU A O 1
ATOM 1432 N N . VAL A 1 189 ? -18.213 -5.086 17.365 1.00 86.69 189 VAL A N 1
ATOM 1433 C CA . VAL A 1 189 ? -17.061 -5.925 17.735 1.00 86.69 189 VAL A CA 1
ATOM 1434 C C . VAL A 1 189 ? -17.032 -6.270 19.227 1.00 86.69 189 VAL A C 1
ATOM 1436 O O . VAL A 1 189 ? -16.058 -6.837 19.712 1.00 86.69 189 VAL A O 1
ATOM 1439 N N . GLY A 1 190 ? -18.091 -5.935 19.972 1.00 86.50 190 GLY A N 1
ATOM 1440 C CA . GLY A 1 190 ? -18.204 -6.236 21.401 1.00 86.50 190 GLY A CA 1
ATOM 1441 C C . GLY A 1 190 ? -17.242 -5.446 22.296 1.00 86.50 190 GLY A C 1
ATOM 1442 O O . GLY A 1 190 ? -16.956 -5.872 23.414 1.00 86.50 190 GLY A O 1
ATOM 1443 N N . TRP A 1 191 ? -16.717 -4.310 21.831 1.00 92.25 191 TRP A N 1
ATOM 1444 C CA . TRP A 1 191 ? -15.776 -3.478 22.584 1.00 92.25 191 TRP A CA 1
ATOM 1445 C C . TRP A 1 191 ? -16.421 -2.195 23.102 1.00 92.25 191 TRP A C 1
ATOM 1447 O O . TRP A 1 191 ? -17.380 -1.666 22.545 1.00 92.25 191 TRP A O 1
ATOM 1457 N N . SER A 1 192 ? -15.836 -1.633 24.163 1.00 88.62 192 SER A N 1
ATOM 1458 C CA . SER A 1 192 ? -16.132 -0.249 24.539 1.00 88.62 192 SER A CA 1
ATOM 1459 C C . SER A 1 192 ? -15.461 0.723 23.566 1.00 88.62 192 SER A C 1
ATOM 1461 O O . SER A 1 192 ? -14.379 0.446 23.042 1.00 88.62 192 SER A O 1
ATOM 1463 N N . ARG A 1 193 ? -16.046 1.915 23.391 1.00 86.38 193 ARG A N 1
ATOM 1464 C CA . ARG A 1 193 ? -15.452 3.002 22.593 1.00 86.38 193 ARG A CA 1
ATOM 1465 C C . ARG A 1 193 ? -14.006 3.299 23.006 1.00 86.38 193 ARG A C 1
ATOM 1467 O O . ARG A 1 193 ? -13.131 3.402 22.154 1.00 86.38 193 ARG A O 1
ATOM 1474 N N . LYS A 1 194 ? -13.744 3.395 24.317 1.00 88.44 194 LYS A N 1
ATOM 1475 C CA . LYS A 1 194 ? -12.404 3.663 24.867 1.00 88.44 194 LYS A CA 1
ATOM 1476 C C . LYS A 1 194 ? -11.404 2.577 24.464 1.00 88.44 194 LYS A C 1
ATOM 1478 O O . LYS A 1 194 ? -10.286 2.903 24.077 1.00 88.44 194 LYS A O 1
ATOM 1483 N N . HIS A 1 195 ? -11.810 1.308 24.537 1.00 88.81 195 HIS A N 1
ATOM 1484 C CA . HIS A 1 195 ? -10.966 0.187 24.130 1.00 88.81 195 HIS A CA 1
ATOM 1485 C C . HIS A 1 195 ? -10.691 0.224 22.623 1.00 88.81 195 HIS A C 1
ATOM 1487 O O . HIS A 1 195 ? -9.537 0.135 22.216 1.00 88.81 195 HIS A O 1
ATOM 1493 N N . LEU A 1 196 ? -11.725 0.436 21.802 1.00 87.50 196 LEU A N 1
ATOM 1494 C CA . LEU A 1 196 ? -11.587 0.525 20.349 1.00 87.50 196 LEU A CA 1
ATOM 1495 C C . LEU A 1 196 ? -10.627 1.648 19.939 1.00 87.50 196 LEU A C 1
ATOM 1497 O O . LEU A 1 196 ? -9.689 1.397 19.187 1.00 87.50 196 LEU A O 1
ATOM 1501 N N . SER A 1 197 ? -10.810 2.861 20.470 1.00 85.81 197 SER A N 1
ATOM 1502 C CA . SER A 1 197 ? -9.910 3.986 20.198 1.00 85.81 197 SER A CA 1
ATOM 1503 C C . SER A 1 197 ? -8.472 3.677 20.618 1.00 85.81 197 SER A C 1
ATOM 1505 O O . SER A 1 197 ? -7.559 3.910 19.835 1.00 85.81 197 SER A O 1
ATOM 1507 N N . ALA A 1 198 ? -8.262 3.088 21.801 1.00 87.31 198 ALA A N 1
ATOM 1508 C CA . ALA A 1 198 ? -6.926 2.719 22.264 1.00 87.31 198 ALA A CA 1
ATOM 1509 C C . ALA A 1 198 ? -6.247 1.686 21.346 1.00 87.31 198 ALA A C 1
ATOM 1511 O O . ALA A 1 198 ? -5.070 1.841 21.024 1.00 87.31 198 ALA A O 1
ATOM 1512 N N . ARG A 1 199 ? -6.974 0.657 20.883 1.00 87.31 199 ARG A N 1
ATOM 1513 C CA . ARG A 1 199 ? -6.427 -0.360 19.965 1.00 87.31 199 ARG A CA 1
ATOM 1514 C C . ARG A 1 199 ? -6.146 0.212 18.580 1.00 87.31 199 ARG A C 1
ATOM 1516 O O . ARG A 1 199 ? -5.088 -0.070 18.028 1.00 87.31 199 ARG A O 1
ATOM 1523 N N . PHE A 1 200 ? -7.022 1.068 18.056 1.00 82.75 200 PHE A N 1
ATOM 1524 C CA . PHE A 1 200 ? -6.789 1.774 16.794 1.00 82.75 200 PHE A CA 1
ATOM 1525 C C . PHE A 1 200 ? -5.543 2.659 16.847 1.00 82.75 200 PHE A C 1
ATOM 1527 O O . PHE A 1 200 ? -4.692 2.566 15.965 1.00 82.75 200 PHE A O 1
ATOM 1534 N N . THR A 1 201 ? -5.391 3.475 17.892 1.00 80.69 201 THR A N 1
ATOM 1535 C CA . THR A 1 201 ? -4.202 4.318 18.045 1.00 80.69 201 THR A CA 1
ATOM 1536 C C . THR A 1 201 ? -2.944 3.463 18.196 1.00 80.69 201 THR A C 1
ATOM 1538 O O . THR A 1 201 ? -1.945 3.741 17.542 1.00 80.69 201 THR A O 1
ATOM 1541 N N . ALA A 1 202 ? -2.997 2.386 18.987 1.00 80.69 202 ALA A N 1
ATOM 1542 C CA . ALA A 1 202 ? -1.850 1.507 19.201 1.00 80.69 202 ALA A CA 1
ATOM 1543 C C . ALA A 1 202 ? -1.428 0.728 17.941 1.00 80.69 202 ALA A C 1
ATOM 1545 O O . ALA A 1 202 ? -0.235 0.565 17.699 1.00 80.69 202 ALA A O 1
ATOM 1546 N N . GLN A 1 203 ? -2.383 0.233 17.144 1.00 78.56 203 GLN A N 1
ATOM 1547 C CA . GLN A 1 203 ? -2.096 -0.653 16.007 1.00 78.56 203 GLN A CA 1
ATOM 1548 C C . GLN A 1 203 ? -2.023 0.070 14.657 1.00 78.56 203 GLN A C 1
ATOM 1550 O O . GLN A 1 203 ? -1.298 -0.376 13.770 1.00 78.56 203 GLN A O 1
ATOM 1555 N N . LEU A 1 204 ? -2.757 1.171 14.483 1.00 75.38 204 LEU A N 1
ATOM 1556 C CA . LEU A 1 204 ? -2.849 1.906 13.215 1.00 75.38 204 LEU A CA 1
ATOM 1557 C C . LEU A 1 204 ? -2.319 3.346 13.309 1.00 75.38 204 LEU A C 1
ATOM 1559 O O . LEU A 1 204 ? -2.189 4.011 12.286 1.00 75.38 204 LEU A O 1
ATOM 1563 N N . GLY A 1 205 ? -2.031 3.855 14.513 1.00 73.12 205 GLY A N 1
ATOM 1564 C CA . GLY A 1 205 ? -1.547 5.227 14.703 1.00 73.12 205 GLY A CA 1
ATOM 1565 C C . GLY A 1 205 ? -2.592 6.311 14.420 1.00 73.12 205 GLY A C 1
ATOM 1566 O O . GLY A 1 205 ? -2.239 7.480 14.314 1.00 73.12 205 GLY A O 1
ATOM 1567 N N . ILE A 1 206 ? -3.869 5.942 14.291 1.00 71.56 206 ILE A N 1
ATOM 1568 C CA . ILE A 1 206 ? -4.976 6.862 14.002 1.00 71.56 206 ILE A CA 1
ATOM 1569 C C . ILE A 1 206 ? -6.080 6.718 15.044 1.00 71.56 206 ILE A C 1
ATOM 1571 O O . ILE A 1 206 ? -6.287 5.642 15.605 1.00 71.56 206 ILE A O 1
ATOM 1575 N N . THR A 1 207 ? -6.826 7.795 15.276 1.00 68.81 207 THR A N 1
ATOM 1576 C CA . THR A 1 207 ? -8.004 7.770 16.149 1.00 68.81 207 THR A CA 1
ATOM 1577 C C . THR A 1 207 ? -9.267 7.703 15.289 1.00 68.81 207 THR A C 1
ATOM 1579 O O . THR A 1 207 ? -9.476 8.605 14.473 1.00 68.81 207 THR A O 1
ATOM 1582 N N . PRO A 1 208 ? -10.119 6.672 15.444 1.00 67.06 208 PRO A N 1
ATOM 1583 C CA . PRO A 1 208 ? -11.392 6.608 14.739 1.00 67.06 208 PRO A CA 1
ATOM 1584 C C . 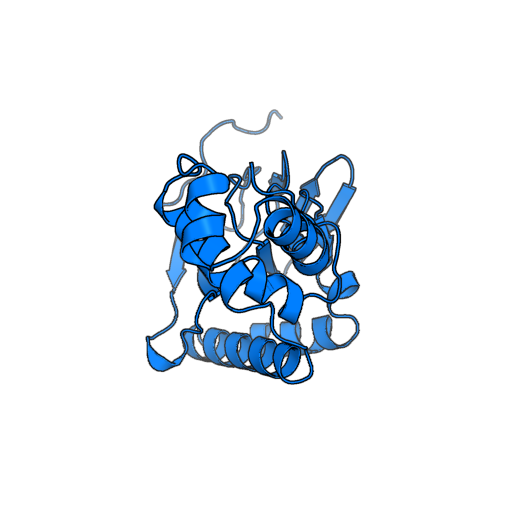PRO A 1 208 ? -12.280 7.759 15.234 1.00 67.06 208 PRO A C 1
ATOM 1586 O O . PRO A 1 208 ? -12.398 7.968 16.445 1.00 67.06 208 PRO A O 1
ATOM 1589 N N . LYS A 1 209 ? -12.843 8.531 14.298 1.00 61.22 209 LYS A N 1
ATOM 1590 C CA . LYS A 1 209 ? -13.753 9.655 14.573 1.00 61.22 209 LYS A CA 1
ATOM 1591 C C . LYS A 1 209 ? -15.205 9.216 14.542 1.00 61.22 209 LYS A C 1
ATOM 1593 O O . LYS A 1 209 ? -15.540 8.400 13.657 1.00 61.22 209 LYS A O 1
#

Secondary structure (DSSP, 8-state):
-----PPP-GGGEEEE---GGG--TTEEEEEEEESS--EEEEEPPP-SSEEEEEE--SSS-EEEEETTEEEESSEEE-SS-SS-EEEE--SEEEEEEE-HHHHHHHHS-SS-TTT-EEEHHHHHTHHHHHHHHHHHH-SSHHHHHHHHHHHHHHHHTTSPPPPHHHHHHHHHHHHTTT-S-HHHHHHHTT--HHHHHHHHHHHHS----

pLDDT: mean 79.34, std 13.19, range [31.22, 98.12]

Foldseek 3Di:
DDPDPPADDCPQKDKDWEDPVLDDPQKGKIKIAGPDFWDDKDFDPQAQWKKWKAQLDPDQAKWKDAPHDIDGGIKIWARGQDRIIITGTGRMMMIMTGRLQLCLLQFPDQDDSPRDMGHQCVGCPPVSVVLSVQLNPDPDPNSNSNSVSVSSCVSNVPGDGQDPLLSVLSVVCVVVVNPDDLCVSCVVSVHDSVVNQVSCCRRRVDGRD